Protein AF-A0A318CTR2-F1 (afdb_monomer_lite)

Sequence (281 aa):
MIIEKWPKSSEKNLSDYKDTIPHIFHHNAVIVLANGVDAKIGSLSGNYEHFHEWKRPEEDEPGVVDMETLLKGICNKSNFLDLFENFIVFDDSSGELVKIIARNHQYLGVNRAMQAVEERRHRKGKLGVFWHTQGAGKSYSMVFFSRKVHRRLGGNFTFLILTDRDDLDTQIYKTFAGCGIVDNDKDPCRAESGDDLEKLLKQRKAYIFTLIQKFNREVAPDNPYSSRDDIIVISDEAHRTQYGLLALNMWNALPNAGYIGFTGTPLFKDDEITDALPLIL

pLDDT: mean 85.56, std 14.56, range [35.44, 98.56]

Structure (mmCIF, N/CA/C/O backbone):
data_AF-A0A318CTR2-F1
#
_entry.id   AF-A0A318CTR2-F1
#
loop_
_atom_site.group_PDB
_atom_site.id
_atom_site.type_symbol
_atom_site.label_atom_id
_atom_site.label_alt_id
_atom_site.label_comp_id
_atom_site.label_asym_id
_atom_site.label_entity_id
_atom_site.label_seq_id
_atom_site.pdbx_PDB_ins_code
_atom_site.Cartn_x
_atom_site.Cartn_y
_atom_site.Cartn_z
_atom_site.occupancy
_atom_site.B_iso_or_equiv
_atom_site.auth_seq_id
_atom_site.auth_comp_id
_atom_site.auth_asym_id
_atom_site.auth_atom_id
_atom_site.pdbx_PDB_model_num
ATOM 1 N N . MET A 1 1 ? -17.175 -7.029 16.568 1.00 77.19 1 MET A N 1
ATOM 2 C CA . MET A 1 1 ? -17.019 -5.597 16.895 1.00 77.19 1 MET A CA 1
ATOM 3 C C . MET A 1 1 ? -17.561 -5.389 18.294 1.00 77.19 1 MET A C 1
ATOM 5 O O . MET A 1 1 ? -18.605 -5.959 18.589 1.00 77.19 1 MET A O 1
ATOM 9 N N . ILE A 1 2 ? -16.856 -4.637 19.136 1.00 76.19 2 ILE A N 1
ATOM 10 C CA . ILE A 1 2 ? -17.320 -4.255 20.480 1.00 76.19 2 ILE A CA 1
ATOM 11 C C . ILE A 1 2 ? -17.402 -2.728 20.507 1.00 76.19 2 ILE A C 1
ATOM 13 O O . ILE A 1 2 ? -16.458 -2.080 20.058 1.00 76.19 2 ILE A O 1
ATOM 17 N N . ILE A 1 3 ? -18.528 -2.178 20.970 1.00 74.88 3 ILE A N 1
ATOM 18 C CA . ILE A 1 3 ? -18.718 -0.736 21.171 1.00 74.88 3 ILE A CA 1
ATOM 19 C C . ILE A 1 3 ? -18.728 -0.485 22.677 1.0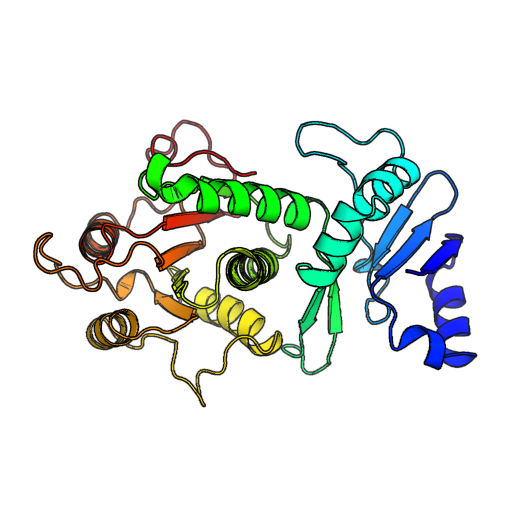0 74.88 3 ILE A C 1
ATOM 21 O O . ILE A 1 3 ? -19.635 -0.949 23.366 1.00 74.88 3 ILE A O 1
ATOM 25 N N . GLU A 1 4 ? -17.731 0.235 23.182 1.00 69.56 4 GLU A N 1
ATOM 26 C CA . GLU A 1 4 ? -17.620 0.577 24.598 1.00 69.56 4 GLU A CA 1
ATOM 27 C C . GLU A 1 4 ? -17.878 2.056 24.855 1.00 69.56 4 GLU A C 1
ATOM 29 O O . GLU A 1 4 ? -17.552 2.926 24.046 1.00 69.56 4 GLU A O 1
ATOM 34 N N . LYS A 1 5 ? -18.443 2.344 26.031 1.00 69.31 5 LYS A N 1
ATOM 35 C CA . LYS A 1 5 ? -18.677 3.714 26.473 1.00 69.31 5 LYS A CA 1
ATOM 36 C C . LYS A 1 5 ? -17.342 4.387 26.765 1.00 69.31 5 LYS A C 1
ATOM 38 O O . LYS A 1 5 ? -16.607 3.910 27.618 1.00 69.31 5 LYS A O 1
ATOM 43 N N . TRP A 1 6 ? -17.083 5.519 26.124 1.00 63.25 6 TRP A N 1
ATOM 44 C CA . TRP A 1 6 ? -15.890 6.343 26.310 1.00 63.25 6 TRP A CA 1
ATOM 45 C C . TRP A 1 6 ? -15.932 7.102 27.650 1.00 63.25 6 TRP A C 1
ATOM 47 O O . TRP A 1 6 ? -16.703 8.059 27.781 1.00 63.25 6 TRP A O 1
ATOM 57 N N . PRO A 1 7 ? -15.143 6.724 28.674 1.00 55.41 7 PRO A N 1
ATOM 58 C CA . PRO A 1 7 ? -15.034 7.470 29.920 1.00 55.41 7 PRO A CA 1
ATOM 59 C C . PRO A 1 7 ? -13.768 8.343 29.900 1.00 55.41 7 PRO A C 1
ATOM 61 O O . PRO A 1 7 ? -12.872 8.157 29.082 1.00 55.41 7 PRO A O 1
ATOM 64 N N . LYS A 1 8 ? -13.615 9.239 30.883 1.00 51.00 8 LYS A N 1
ATOM 65 C CA . LYS A 1 8 ? -12.338 9.941 31.139 1.00 51.00 8 LYS A CA 1
ATOM 66 C C . LYS A 1 8 ? -11.161 8.990 31.478 1.00 51.00 8 LYS A C 1
ATOM 68 O O . LYS A 1 8 ? -10.044 9.460 31.642 1.00 51.00 8 LYS A O 1
ATOM 73 N N . SER A 1 9 ? -11.411 7.680 31.598 1.00 51.00 9 SER A N 1
ATOM 74 C CA . SER A 1 9 ? -10.467 6.610 31.956 1.00 51.00 9 SER A CA 1
ATOM 75 C C . SER A 1 9 ? -10.646 5.351 31.083 1.00 51.00 9 SER A C 1
ATOM 77 O O . SER A 1 9 ? -10.723 4.239 31.607 1.00 51.00 9 SER A O 1
ATOM 79 N N . SER A 1 10 ? -10.786 5.516 29.763 1.00 53.09 10 SER A N 1
ATOM 80 C CA . SER A 1 10 ? -11.000 4.433 28.779 1.00 53.09 10 SER A CA 1
ATOM 81 C C . SER A 1 10 ? -9.997 3.279 28.873 1.00 53.09 10 SER A C 1
ATOM 83 O O . SER A 1 10 ? -10.375 2.135 28.640 1.00 53.09 10 SER A O 1
ATOM 85 N N . GLU A 1 11 ? -8.757 3.550 29.281 1.00 55.34 11 GLU A N 1
ATOM 86 C CA . GLU A 1 11 ? -7.726 2.521 29.461 1.00 55.34 11 GLU A CA 1
ATOM 87 C C . GLU A 1 11 ? -8.083 1.496 30.548 1.00 55.34 11 GLU A C 1
ATOM 89 O O . GLU A 1 11 ? -7.869 0.304 30.340 1.00 55.34 11 GLU A O 1
ATOM 94 N N . LYS A 1 12 ? -8.687 1.933 31.666 1.00 54.81 12 LYS A N 1
ATOM 95 C CA . LYS A 1 12 ? -9.017 1.048 32.799 1.00 54.81 12 LYS A CA 1
ATOM 96 C C . LYS A 1 12 ? -10.182 0.103 32.507 1.00 54.81 12 LYS A C 1
ATOM 98 O O . LYS A 1 12 ? -10.139 -1.062 32.868 1.00 54.81 12 LYS A O 1
ATOM 103 N N . ASN A 1 13 ? -11.219 0.580 31.820 1.00 58.94 13 ASN A N 1
ATOM 104 C CA . ASN A 1 13 ? -12.377 -0.272 31.533 1.00 58.94 13 ASN A CA 1
ATOM 105 C C . ASN A 1 13 ? -12.022 -1.381 30.536 1.00 58.94 13 ASN A C 1
ATOM 107 O O . ASN A 1 13 ? -12.448 -2.521 30.701 1.00 58.94 13 ASN A O 1
ATOM 111 N N . LEU A 1 14 ? -11.207 -1.063 29.525 1.00 63.50 14 LEU A N 1
ATOM 112 C CA . LEU A 1 14 ? -10.786 -2.055 28.544 1.00 63.50 14 LEU A CA 1
ATOM 113 C C . LEU A 1 14 ? -9.816 -3.084 29.152 1.00 63.50 14 LEU A C 1
ATOM 115 O O . LEU A 1 14 ? -9.858 -4.250 28.758 1.00 63.50 14 LEU A O 1
ATOM 119 N N . SER A 1 15 ? -8.962 -2.688 30.108 1.00 62.94 15 SER A N 1
ATOM 120 C CA . SER A 1 15 ? -8.114 -3.643 30.838 1.00 62.94 15 SER A CA 1
ATOM 121 C C . SER A 1 15 ? -8.934 -4.616 31.684 1.00 62.94 15 SER A C 1
ATOM 123 O O . SER A 1 15 ? -8.669 -5.814 31.640 1.00 62.94 15 SER A O 1
ATOM 125 N N . ASP A 1 16 ? -9.992 -4.149 32.353 1.00 65.19 16 ASP A N 1
ATOM 126 C CA . ASP A 1 16 ? -10.814 -5.005 33.220 1.00 65.19 16 ASP A CA 1
ATOM 127 C C . ASP A 1 16 ? -11.475 -6.158 32.438 1.00 65.19 16 ASP A C 1
ATOM 129 O O . ASP A 1 16 ? -11.507 -7.303 32.900 1.00 65.19 16 ASP A O 1
ATOM 133 N N . TYR A 1 17 ? -11.962 -5.896 31.218 1.00 67.19 17 TYR A N 1
ATOM 134 C CA . TYR A 1 17 ? -12.530 -6.944 30.362 1.00 67.19 17 TYR A CA 1
ATOM 135 C C . TYR A 1 17 ? -11.480 -7.911 29.811 1.00 67.19 17 TYR A C 1
ATOM 137 O O . TYR A 1 17 ? -11.769 -9.106 29.691 1.00 67.19 17 TYR A O 1
ATOM 145 N N . LYS A 1 18 ? -10.277 -7.415 29.487 1.00 68.75 18 LYS A N 1
ATOM 146 C CA . LYS A 1 18 ? -9.155 -8.262 29.049 1.00 68.75 18 LYS A CA 1
ATOM 147 C C . LYS A 1 18 ? -8.785 -9.278 30.126 1.00 68.75 18 LYS A C 1
ATOM 149 O O . LYS A 1 18 ? -8.555 -10.437 29.791 1.00 68.75 18 LYS A O 1
ATOM 154 N N . ASP A 1 19 ? -8.805 -8.862 31.388 1.00 72.19 19 ASP A N 1
ATOM 155 C CA . ASP A 1 19 ? -8.446 -9.723 32.513 1.00 72.19 19 ASP A CA 1
ATOM 156 C C . ASP A 1 19 ? -9.591 -10.668 32.907 1.00 72.19 19 ASP A C 1
ATOM 158 O O . ASP A 1 19 ? -9.364 -11.836 33.222 1.00 72.19 19 ASP A O 1
ATOM 162 N N . T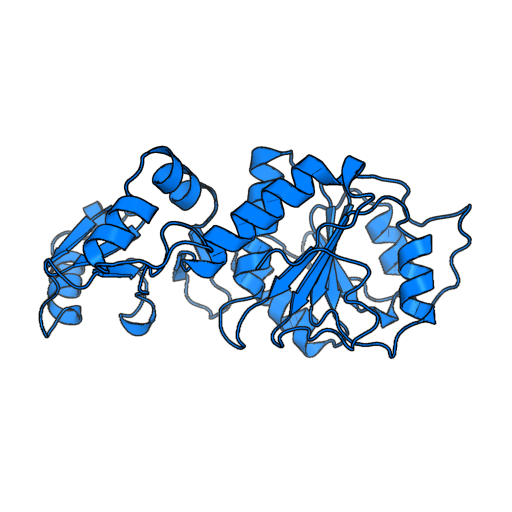HR A 1 20 ? -10.840 -10.193 32.849 1.00 77.12 20 THR A N 1
ATOM 163 C CA . THR A 1 20 ? -11.998 -10.957 33.347 1.00 77.12 20 THR A CA 1
ATOM 164 C C . THR A 1 20 ? -12.519 -11.978 32.330 1.00 77.12 20 THR A C 1
ATOM 166 O O . THR A 1 20 ? -12.917 -13.083 32.705 1.00 77.12 20 THR A O 1
ATOM 169 N N . ILE A 1 21 ? -12.561 -11.625 31.039 1.00 77.31 21 ILE A N 1
ATOM 170 C CA . ILE A 1 21 ? -13.172 -12.453 29.984 1.00 77.31 21 ILE A CA 1
ATOM 171 C C . ILE A 1 21 ? -12.318 -12.401 28.697 1.00 77.31 21 ILE A C 1
ATOM 173 O O . ILE A 1 21 ? -12.791 -11.961 27.653 1.00 77.31 21 ILE A O 1
ATOM 177 N N . PRO A 1 22 ? -11.059 -12.873 28.695 1.00 76.62 22 PRO A N 1
ATOM 178 C CA . PRO A 1 22 ? -10.161 -12.724 27.538 1.00 76.62 22 PRO A CA 1
ATOM 179 C C . PRO A 1 22 ? -10.664 -13.423 26.261 1.00 76.62 22 PRO A C 1
ATOM 181 O O . PRO A 1 22 ? -10.448 -12.954 25.142 1.00 76.62 22 PRO A O 1
ATOM 184 N N . HIS A 1 23 ? -11.392 -14.531 26.413 1.00 80.56 23 HIS A N 1
ATOM 185 C CA . HIS A 1 23 ? -11.788 -15.403 25.306 1.00 80.56 23 HIS A CA 1
ATOM 186 C C . HIS A 1 23 ? -12.753 -14.753 24.301 1.00 80.56 23 HIS A C 1
ATOM 188 O O . HIS A 1 23 ? -12.694 -15.080 23.114 1.00 80.56 23 HIS A O 1
ATOM 194 N N . ILE A 1 24 ? -13.600 -13.798 24.716 1.00 77.81 24 ILE A N 1
ATOM 195 C CA . ILE A 1 24 ? -14.506 -13.097 23.780 1.00 77.81 24 ILE A CA 1
ATOM 196 C C . ILE A 1 24 ? -13.742 -12.187 22.808 1.00 77.81 24 ILE A C 1
ATOM 198 O O . ILE A 1 24 ? -14.269 -11.806 21.760 1.00 77.81 24 ILE A O 1
ATOM 202 N N . PHE A 1 25 ? -12.488 -11.858 23.127 1.00 77.62 25 PHE A N 1
ATOM 203 C CA . PHE A 1 25 ? -11.670 -10.964 22.324 1.00 77.62 25 PHE A CA 1
ATOM 204 C C . PHE A 1 25 ? -10.766 -11.680 21.315 1.00 77.62 25 PHE A C 1
ATOM 206 O O . PHE A 1 25 ? -10.233 -11.020 20.421 1.00 77.62 25 PHE A O 1
ATOM 213 N N . HIS A 1 26 ? -10.646 -13.012 21.372 1.00 80.25 26 HIS A N 1
ATOM 214 C CA . HIS A 1 26 ? -9.814 -13.779 20.431 1.00 80.25 26 HIS A CA 1
ATOM 215 C C . HIS A 1 26 ? -10.223 -13.545 18.968 1.00 80.25 26 HIS A C 1
ATOM 217 O O . HIS A 1 26 ? -9.377 -13.363 18.095 1.00 80.25 26 HIS A O 1
ATOM 223 N N . HIS A 1 27 ? -11.531 -13.474 18.709 1.00 83.88 27 HIS A N 1
ATOM 224 C CA . HIS A 1 27 ? -12.095 -13.229 17.378 1.00 83.88 27 HIS A CA 1
ATOM 225 C C . HIS A 1 27 ? -12.525 -11.771 17.165 1.00 83.88 27 HIS A C 1
ATOM 227 O O . HIS A 1 27 ? -13.201 -11.449 16.185 1.00 83.88 27 HIS A O 1
ATOM 233 N N . ASN A 1 28 ? -12.162 -10.861 18.076 1.00 88.69 28 ASN A N 1
ATOM 234 C CA . ASN A 1 28 ? -12.508 -9.456 17.927 1.00 88.69 28 ASN A CA 1
ATOM 235 C C . ASN A 1 28 ? -11.735 -8.845 16.747 1.00 88.69 28 ASN A C 1
ATOM 237 O O . ASN A 1 28 ? -10.506 -8.796 16.746 1.00 88.69 28 ASN A O 1
ATOM 241 N N . ALA A 1 29 ? -12.468 -8.363 15.746 1.00 89.12 29 ALA A N 1
ATOM 242 C CA . ALA A 1 29 ? -11.894 -7.627 14.627 1.00 89.12 29 ALA A CA 1
ATOM 243 C C . ALA A 1 29 ? -11.440 -6.221 15.045 1.00 89.12 29 ALA A C 1
ATOM 245 O O . ALA A 1 29 ? -10.285 -5.857 14.850 1.00 89.12 29 ALA A O 1
ATOM 246 N N . VAL A 1 30 ? -12.367 -5.454 15.626 1.00 91.06 30 VAL A N 1
ATOM 247 C CA . VAL A 1 30 ? -12.204 -4.034 15.949 1.00 91.06 30 VAL A CA 1
ATOM 248 C C . VAL A 1 30 ? -12.939 -3.677 17.244 1.00 91.06 30 VAL A C 1
ATOM 250 O O . VAL A 1 30 ? -13.965 -4.293 17.591 1.00 91.06 30 VAL A O 1
ATOM 253 N N . ILE A 1 31 ? -12.438 -2.643 17.917 1.00 89.81 31 ILE A N 1
ATOM 254 C CA . ILE A 1 31 ? -13.033 -2.011 19.095 1.00 89.81 31 ILE A CA 1
ATOM 255 C C . ILE A 1 31 ? -13.392 -0.575 18.735 1.00 89.81 31 ILE A C 1
ATOM 257 O O . ILE A 1 31 ? -12.577 0.148 18.166 1.00 89.81 31 ILE A O 1
ATOM 261 N N . VAL A 1 32 ? -14.609 -0.170 19.078 1.00 89.75 32 VAL A N 1
ATOM 262 C CA . VAL A 1 32 ? -15.085 1.205 18.951 1.00 89.75 32 VAL A CA 1
ATOM 263 C C . VAL A 1 32 ? -15.305 1.750 20.353 1.00 89.75 32 VAL A C 1
ATOM 265 O O . VAL A 1 32 ? -16.033 1.157 21.141 1.00 89.75 32 VAL A O 1
ATOM 268 N N . LEU A 1 33 ? -14.691 2.881 20.667 1.00 88.06 33 LEU A N 1
ATOM 269 C CA . LEU A 1 33 ? -14.945 3.624 21.896 1.00 88.06 33 LEU A CA 1
ATOM 270 C C . LEU A 1 33 ? -15.842 4.811 21.533 1.00 88.06 33 LEU A C 1
ATOM 272 O O . LEU A 1 33 ? -15.471 5.556 20.631 1.00 88.06 33 LEU A O 1
ATOM 276 N N . ALA A 1 34 ? -16.986 5.001 22.194 1.00 86.38 34 ALA A N 1
ATOM 277 C CA . ALA A 1 34 ? -17.927 6.081 21.868 1.00 86.38 34 ALA A CA 1
ATOM 278 C C . ALA A 1 34 ? -18.716 6.612 23.085 1.00 86.38 34 ALA A C 1
ATOM 280 O O . ALA A 1 34 ? -18.988 5.862 24.021 1.00 86.38 34 ALA A O 1
ATOM 281 N N . ASN A 1 35 ? -19.116 7.892 23.097 1.00 83.94 35 ASN A N 1
ATOM 282 C CA . ASN A 1 35 ? -19.929 8.500 24.183 1.00 83.94 35 ASN A CA 1
ATOM 283 C C . ASN A 1 35 ? -21.240 9.169 23.719 1.00 83.94 35 ASN A C 1
ATOM 285 O O . ASN A 1 35 ? -21.873 9.862 24.515 1.00 83.94 35 ASN A O 1
ATOM 289 N N . GLY A 1 36 ? -21.660 8.970 22.469 1.00 80.94 36 GLY A N 1
ATOM 290 C CA . GLY A 1 36 ? -22.820 9.655 21.884 1.00 80.94 36 GLY A CA 1
ATOM 291 C C . GLY A 1 36 ? -22.454 10.869 21.027 1.00 80.94 36 GLY A C 1
ATOM 292 O O . GLY A 1 36 ? -23.272 11.287 20.214 1.00 80.94 36 GLY A O 1
ATOM 293 N N . VAL A 1 37 ? -21.238 11.402 21.173 1.00 83.00 37 VAL A N 1
ATOM 294 C CA . VAL A 1 37 ? -20.717 12.525 20.378 1.00 83.00 37 VAL A CA 1
ATOM 295 C C . VAL A 1 37 ? -19.411 12.111 19.709 1.00 83.00 37 VAL A C 1
ATOM 297 O O . VAL A 1 37 ? -19.340 12.056 18.483 1.00 83.00 37 VAL A O 1
ATOM 300 N N . ASP A 1 38 ? -18.429 11.719 20.516 1.00 85.06 38 ASP A N 1
ATOM 301 C CA . ASP A 1 38 ? -17.114 11.274 20.073 1.00 85.06 38 ASP A CA 1
ATOM 302 C C . ASP A 1 38 ? -17.128 9.772 19.792 1.00 85.06 38 ASP A C 1
ATOM 304 O O . ASP A 1 38 ? -17.779 8.999 20.512 1.00 85.06 38 ASP A O 1
ATOM 308 N N . ALA A 1 39 ? -16.354 9.343 18.793 1.00 88.75 39 ALA A N 1
ATOM 309 C CA . ALA A 1 39 ? -16.011 7.938 18.634 1.00 88.75 39 ALA A CA 1
ATOM 310 C C . ALA A 1 39 ? -14.632 7.722 18.010 1.00 88.75 39 ALA A C 1
ATOM 312 O O . ALA A 1 39 ? -14.220 8.444 17.100 1.00 88.75 39 ALA A O 1
ATOM 313 N N . LYS A 1 40 ? -13.942 6.666 18.453 1.00 90.50 40 LYS A N 1
ATOM 314 C CA . LYS A 1 40 ? -12.702 6.194 17.826 1.00 90.50 40 LYS A CA 1
ATOM 315 C C . LYS A 1 40 ? -12.703 4.691 17.635 1.00 90.50 40 LYS A C 1
ATOM 317 O O . LYS A 1 40 ? -13.272 3.956 18.440 1.00 90.50 40 LYS A O 1
ATOM 322 N N . ILE A 1 41 ? -12.014 4.245 16.594 1.00 91.44 41 ILE A N 1
ATOM 323 C CA . ILE A 1 41 ? -11.784 2.836 16.290 1.00 91.44 41 ILE A CA 1
ATOM 324 C C . ILE A 1 41 ? -10.327 2.465 16.557 1.00 91.44 41 ILE A C 1
ATOM 326 O O . ILE A 1 41 ? -9.418 3.218 16.216 1.00 91.44 41 ILE A O 1
ATOM 330 N N . GLY A 1 42 ? -10.113 1.290 17.136 1.00 91.06 42 GLY A N 1
ATOM 331 C CA . GLY A 1 42 ? -8.793 0.727 17.384 1.00 91.06 42 GLY A CA 1
ATOM 332 C C . GLY A 1 42 ? -8.845 -0.787 17.543 1.00 91.06 42 GLY A C 1
ATOM 333 O O . GLY A 1 42 ? -9.888 -1.427 17.357 1.00 91.06 42 GLY A O 1
ATOM 334 N N . SER A 1 43 ? -7.691 -1.377 17.836 1.00 89.00 43 SER A N 1
ATOM 335 C CA . SER A 1 43 ? -7.544 -2.820 18.016 1.00 89.00 43 SER A CA 1
ATOM 336 C C . SER A 1 43 ? -7.398 -3.167 19.491 1.00 89.00 43 SER A C 1
ATOM 338 O O . SER A 1 43 ? -6.990 -2.344 20.305 1.00 89.00 43 SER A O 1
ATOM 340 N N . LEU A 1 44 ? -7.696 -4.419 19.841 1.00 82.88 44 LEU A N 1
ATOM 341 C CA . LEU A 1 44 ? -7.503 -4.914 21.204 1.00 82.88 44 LEU A CA 1
ATOM 342 C C . LEU A 1 44 ? -6.051 -4.788 21.683 1.00 82.88 44 LEU A C 1
ATOM 344 O O . LEU A 1 44 ? -5.815 -4.464 22.844 1.00 82.88 44 LEU A O 1
ATOM 348 N N . SER A 1 45 ? -5.091 -5.083 20.809 1.00 78.50 45 SER A N 1
ATOM 349 C CA . SER A 1 45 ? -3.660 -5.027 21.119 1.00 78.50 45 SER A CA 1
ATOM 350 C C . SER A 1 45 ? -3.100 -3.603 21.078 1.00 78.50 45 SER A C 1
ATOM 352 O O . SER A 1 45 ? -1.952 -3.403 21.446 1.00 78.50 45 SER A O 1
ATOM 354 N N . GLY A 1 46 ? -3.867 -2.630 20.580 1.00 75.62 46 GLY A N 1
ATOM 355 C CA . GLY A 1 46 ? -3.419 -1.253 20.437 1.00 75.62 46 GLY A CA 1
ATOM 356 C C . GLY A 1 46 ? -3.537 -0.471 21.741 1.00 75.62 46 GLY A C 1
ATOM 357 O O . GLY A 1 46 ? -4.549 -0.550 22.439 1.00 75.62 46 GLY A O 1
ATOM 358 N N . ASN A 1 47 ? -2.520 0.341 22.025 1.00 79.31 47 ASN A N 1
ATOM 359 C CA . ASN A 1 47 ? -2.625 1.417 23.005 1.00 79.31 47 ASN A CA 1
ATOM 360 C C . ASN A 1 47 ? -3.656 2.456 22.548 1.00 79.31 47 ASN A C 1
ATOM 362 O O . ASN A 1 47 ? -3.966 2.574 21.359 1.00 79.31 47 ASN A O 1
ATOM 366 N N . TYR A 1 48 ? -4.162 3.247 23.490 1.00 78.00 48 TYR A N 1
ATOM 367 C CA . TYR A 1 48 ? -5.196 4.243 23.221 1.00 78.00 48 TYR A CA 1
ATOM 368 C C . TYR A 1 48 ? -4.792 5.285 22.154 1.00 78.00 48 TYR A C 1
ATOM 370 O O . TYR A 1 48 ? -5.633 5.735 21.380 1.00 78.00 48 TYR A O 1
ATOM 378 N N . GLU A 1 49 ? -3.503 5.606 22.021 1.00 81.12 49 GLU A N 1
ATOM 379 C CA . GLU A 1 49 ? -2.969 6.494 20.969 1.00 81.12 49 GLU A CA 1
ATOM 380 C C . GLU A 1 49 ? -3.180 5.960 19.537 1.00 81.12 49 GLU A C 1
ATOM 382 O O . GLU A 1 49 ? -3.155 6.717 18.563 1.00 81.12 49 GLU A O 1
ATOM 387 N N . HIS A 1 50 ? -3.424 4.656 19.400 1.00 84.69 50 HIS A N 1
ATOM 388 C CA . HIS A 1 50 ? -3.739 3.991 18.136 1.00 84.69 50 HIS A CA 1
ATOM 389 C C . HIS A 1 50 ? -5.247 3.857 17.890 1.00 84.69 50 HIS A C 1
ATOM 391 O O . HIS A 1 50 ? -5.661 3.230 16.914 1.00 84.69 50 HIS A O 1
ATOM 397 N N . PHE A 1 51 ? -6.079 4.456 18.750 1.00 87.94 51 PHE A N 1
ATOM 398 C CA . PHE A 1 51 ? -7.493 4.653 18.469 1.00 87.94 51 PHE A CA 1
ATOM 399 C C . PHE A 1 51 ? -7.676 5.945 17.677 1.00 87.94 51 PHE A C 1
ATOM 401 O O . PHE A 1 51 ? -7.303 7.037 18.115 1.00 87.94 51 PHE A O 1
ATOM 408 N N . HIS A 1 52 ? -8.276 5.824 16.499 1.00 88.94 52 HIS A N 1
ATOM 409 C CA . HIS A 1 52 ? -8.372 6.904 15.526 1.00 88.94 52 HIS A CA 1
ATOM 410 C C . HIS A 1 52 ? -9.824 7.301 15.261 1.00 88.94 52 HIS A C 1
ATOM 412 O O . HIS A 1 52 ? -10.727 6.466 15.253 1.00 88.94 52 HIS A O 1
ATOM 418 N N . GLU A 1 53 ? -10.038 8.594 15.039 1.00 87.75 53 GLU A N 1
ATOM 419 C CA . GLU A 1 53 ? -11.326 9.143 14.610 1.00 87.75 53 GLU A CA 1
ATOM 420 C C . GLU A 1 53 ? -11.621 8.743 13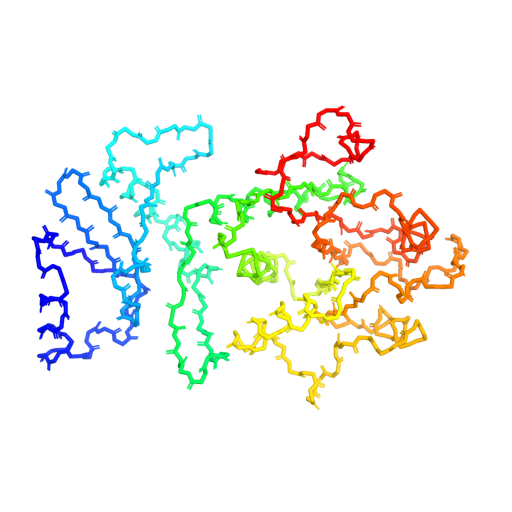.160 1.00 87.75 53 GLU A C 1
ATOM 422 O O . GLU A 1 53 ? -10.715 8.649 12.322 1.00 87.75 53 GLU A O 1
ATOM 427 N N . TRP A 1 54 ? -12.902 8.548 12.853 1.00 88.25 54 TRP A N 1
ATOM 428 C CA . TRP A 1 54 ? -13.378 8.311 11.494 1.00 88.25 54 TRP A CA 1
ATOM 429 C C . TRP A 1 54 ? -14.094 9.564 10.990 1.00 88.25 54 TRP A C 1
ATOM 431 O O . TRP A 1 54 ? -15.283 9.747 11.226 1.00 88.25 54 TRP A O 1
ATOM 441 N N . LYS A 1 55 ? -13.335 10.465 10.358 1.00 82.31 55 LYS A N 1
ATOM 442 C CA . LYS A 1 55 ? -13.763 11.855 10.110 1.00 82.31 55 LYS A CA 1
ATOM 443 C C . LYS A 1 55 ? -14.626 12.043 8.871 1.00 82.31 55 LYS A C 1
ATOM 445 O O . LYS A 1 55 ? -15.274 13.077 8.739 1.00 82.31 55 LYS A O 1
ATOM 450 N N . ARG A 1 56 ? -14.585 11.093 7.939 1.00 78.19 56 ARG A N 1
ATOM 451 C CA . ARG A 1 56 ? -15.221 11.207 6.626 1.00 78.19 56 ARG A CA 1
ATOM 452 C C . ARG A 1 56 ? -15.934 9.905 6.255 1.00 78.19 56 ARG A C 1
ATOM 454 O O . ARG A 1 56 ? -15.288 8.851 6.293 1.00 78.19 56 ARG A O 1
ATOM 461 N N . PRO A 1 57 ? -17.233 9.930 5.914 1.00 73.38 57 PRO A N 1
ATOM 462 C CA . PRO A 1 57 ? -17.897 8.779 5.312 1.00 73.38 57 PRO A CA 1
ATOM 463 C C . PRO A 1 57 ? -17.383 8.546 3.883 1.00 73.38 57 PRO A C 1
ATOM 465 O O . PRO A 1 57 ? -17.088 7.408 3.523 1.00 73.38 57 PRO A O 1
ATOM 468 N N . GLU A 1 58 ? -17.179 9.630 3.135 1.00 72.44 58 GLU A N 1
ATOM 469 C CA . GLU A 1 58 ? -16.564 9.684 1.811 1.00 72.44 58 GLU A CA 1
ATOM 470 C C . GLU A 1 58 ? -15.581 10.858 1.768 1.00 72.44 58 GLU A C 1
ATOM 472 O O . GLU A 1 58 ? -15.703 11.806 2.534 1.00 72.44 58 GLU A O 1
ATOM 477 N N . GLU A 1 59 ? -14.592 10.819 0.881 1.00 68.94 59 GLU A N 1
ATOM 478 C CA . GLU A 1 59 ? -13.533 11.842 0.840 1.00 68.94 59 GLU A CA 1
ATOM 479 C C . GLU A 1 59 ? -14.039 13.275 0.638 1.00 68.94 59 GLU A C 1
ATOM 481 O O . GLU A 1 59 ? -13.480 14.205 1.221 1.00 68.94 59 GLU A O 1
ATOM 486 N N . ASP A 1 60 ? -15.113 13.442 -0.135 1.00 71.25 60 ASP A N 1
ATOM 487 C CA . ASP A 1 60 ? -15.679 14.752 -0.469 1.00 71.25 60 ASP A CA 1
ATOM 488 C C . ASP A 1 60 ? -16.814 15.165 0.493 1.00 71.25 60 ASP A C 1
ATOM 490 O O . ASP A 1 60 ? -17.423 16.223 0.329 1.00 71.25 60 ASP A O 1
ATOM 494 N N . GLU A 1 61 ? -17.086 14.356 1.525 1.00 73.19 61 GLU A N 1
ATOM 495 C CA . GLU A 1 61 ? -18.133 14.597 2.517 1.00 73.19 61 GLU A CA 1
ATOM 496 C C . GLU A 1 61 ? -17.507 14.739 3.919 1.00 73.19 61 GLU A C 1
ATOM 498 O O . GLU A 1 61 ? -16.961 13.780 4.467 1.00 73.19 61 GLU A O 1
ATOM 503 N N . PRO A 1 62 ? -17.538 15.927 4.548 1.00 70.50 62 PRO A N 1
ATOM 504 C CA . PRO A 1 62 ? -17.102 16.052 5.932 1.00 70.50 62 PRO A CA 1
ATOM 505 C C . PRO A 1 62 ? -18.117 15.388 6.871 1.00 70.50 62 PRO A C 1
ATOM 507 O O . PRO A 1 62 ? -19.324 15.604 6.756 1.00 70.50 62 PRO A O 1
ATOM 510 N N . GLY A 1 63 ? -17.628 14.610 7.839 1.00 66.88 63 GLY A N 1
ATOM 511 C CA . GLY A 1 63 ? -18.453 14.123 8.939 1.00 66.88 63 GLY A CA 1
ATOM 512 C C . GLY A 1 63 ? -19.022 15.274 9.769 1.00 66.88 63 GLY A C 1
ATOM 513 O O . GLY A 1 63 ? -18.364 16.296 9.965 1.00 66.88 63 GLY A O 1
ATOM 514 N N . VAL A 1 64 ? -20.252 15.106 10.256 1.00 71.31 64 VAL A N 1
ATOM 515 C CA . VAL A 1 64 ? -20.936 16.121 11.078 1.00 71.31 64 VAL A CA 1
ATOM 516 C C . VAL A 1 64 ? -20.791 15.806 12.567 1.00 71.31 64 VAL A C 1
ATOM 518 O O . VAL A 1 64 ? -20.446 16.677 13.357 1.00 71.31 64 VAL A O 1
ATOM 521 N N . VAL A 1 65 ? -21.038 14.550 12.945 1.00 76.88 65 VAL A N 1
ATOM 522 C CA . VAL A 1 65 ? -20.890 14.035 14.314 1.00 76.88 65 VAL A CA 1
ATOM 523 C C . VAL A 1 65 ? -19.969 12.823 14.268 1.00 76.88 65 VAL A C 1
ATOM 525 O O . VAL A 1 65 ? -20.229 11.904 13.490 1.00 76.88 65 VAL A O 1
ATOM 528 N N . ASP A 1 66 ? -18.918 12.791 15.087 1.00 80.38 66 ASP A N 1
ATOM 529 C CA . ASP A 1 66 ? -17.865 11.767 15.005 1.00 80.38 66 ASP A CA 1
ATOM 530 C C . ASP A 1 66 ? -18.409 10.349 15.201 1.00 80.38 66 ASP A C 1
ATOM 532 O O . ASP A 1 66 ? -18.102 9.450 14.415 1.00 80.38 66 ASP A O 1
ATOM 536 N N . MET A 1 67 ? -19.278 10.139 16.197 1.00 84.69 67 MET A N 1
ATOM 537 C CA . MET A 1 67 ? -19.902 8.831 16.417 1.00 84.69 67 MET A CA 1
ATOM 538 C C . MET A 1 67 ? -20.796 8.402 15.256 1.00 84.69 67 MET A C 1
ATOM 540 O O . MET A 1 67 ? -20.694 7.267 14.795 1.00 84.69 67 MET A O 1
ATOM 544 N N . GLU A 1 68 ? -21.665 9.286 14.770 1.00 84.94 68 GLU A N 1
ATOM 545 C CA . GLU A 1 68 ? -22.543 8.968 13.643 1.00 84.94 68 GLU A CA 1
ATOM 546 C C . GLU A 1 68 ? -21.729 8.677 12.377 1.00 84.94 68 GLU A C 1
ATOM 548 O O . GLU A 1 68 ? -22.000 7.699 11.679 1.00 84.94 68 GLU A O 1
ATOM 553 N N . THR A 1 69 ? -20.699 9.483 12.119 1.00 85.81 69 THR A N 1
ATOM 554 C CA . THR A 1 69 ? -19.806 9.344 10.965 1.00 85.81 69 THR A CA 1
ATOM 555 C C . THR A 1 69 ? -19.049 8.022 11.016 1.00 85.81 69 THR A C 1
ATOM 557 O O . THR A 1 69 ? -19.023 7.291 10.025 1.00 85.81 69 THR A O 1
ATOM 560 N N . LEU A 1 70 ? -18.504 7.660 12.181 1.00 88.62 70 LEU A N 1
ATOM 561 C CA . LEU A 1 70 ? -17.833 6.380 12.384 1.00 88.62 70 LEU A CA 1
ATOM 562 C C . LEU A 1 70 ? -18.797 5.210 12.205 1.00 88.62 70 LEU A C 1
ATOM 564 O O . LEU A 1 70 ? -18.492 4.262 11.479 1.00 88.62 70 LEU A O 1
ATOM 568 N N . LEU A 1 71 ? -19.974 5.263 12.831 1.00 87.06 71 LEU A N 1
ATOM 569 C CA . LEU A 1 71 ? -20.952 4.184 12.729 1.00 87.06 71 LEU A CA 1
ATOM 570 C C . LEU A 1 71 ? -21.444 4.004 11.291 1.00 87.06 71 LEU A C 1
ATOM 572 O O . LEU A 1 71 ? -21.496 2.872 10.819 1.00 87.06 71 LEU A O 1
ATOM 576 N N . LYS A 1 72 ? -21.745 5.082 10.562 1.00 85.38 72 LYS A N 1
ATOM 577 C CA . LYS A 1 72 ? -22.130 4.997 9.143 1.00 85.38 72 LYS A CA 1
ATOM 578 C C . LYS A 1 72 ? -20.984 4.491 8.270 1.00 85.38 72 LYS A C 1
ATOM 580 O O . LYS A 1 72 ? -21.202 3.619 7.430 1.00 85.38 72 LYS A O 1
ATOM 585 N N . GLY A 1 73 ? -19.772 4.993 8.502 1.00 84.94 73 GLY A N 1
ATOM 586 C CA . GLY A 1 73 ? -18.579 4.612 7.752 1.00 84.94 73 GLY A CA 1
ATOM 587 C C . GLY A 1 73 ? -18.214 3.139 7.922 1.00 84.94 73 GLY A C 1
ATOM 588 O O . GLY A 1 73 ? -17.822 2.500 6.951 1.00 84.94 73 GLY A O 1
ATOM 589 N N . ILE A 1 74 ? -18.396 2.585 9.124 1.00 89.12 74 ILE A N 1
ATOM 590 C CA . ILE A 1 74 ? -17.877 1.259 9.487 1.00 89.12 74 ILE A CA 1
ATOM 591 C C . ILE A 1 74 ? -18.972 0.200 9.608 1.00 89.12 74 ILE A C 1
ATOM 593 O O . ILE A 1 74 ? -18.743 -0.937 9.219 1.00 89.12 74 ILE A O 1
ATOM 597 N N . CYS A 1 75 ? -20.150 0.528 10.146 1.00 88.06 75 CYS A N 1
ATOM 598 C CA . CYS A 1 75 ? -21.185 -0.464 10.473 1.00 88.06 75 CYS A CA 1
ATOM 599 C C . CYS A 1 75 ? -22.126 -0.783 9.307 1.00 88.06 75 CYS A C 1
ATOM 601 O O . CYS A 1 75 ? -22.940 -1.702 9.420 1.00 88.06 75 CYS A O 1
ATOM 603 N N . ASN A 1 76 ? -22.026 -0.071 8.179 1.00 90.38 76 ASN A N 1
ATOM 604 C CA . ASN A 1 76 ? -22.641 -0.551 6.948 1.00 90.38 76 ASN A CA 1
ATOM 605 C C . ASN A 1 76 ? -22.053 -1.933 6.614 1.00 90.38 76 ASN A C 1
ATOM 607 O O . ASN A 1 76 ? -20.836 -2.101 6.606 1.00 90.38 76 ASN A O 1
ATOM 611 N N . LYS A 1 77 ? -22.905 -2.927 6.334 1.00 92.62 77 LYS A N 1
ATOM 612 C CA . LYS A 1 77 ? -22.482 -4.316 6.105 1.00 92.62 77 LYS A CA 1
ATOM 613 C C . LYS A 1 77 ? -21.375 -4.436 5.051 1.00 92.62 77 LYS A C 1
ATOM 615 O O . LYS A 1 77 ? -20.450 -5.214 5.266 1.00 92.62 77 LYS A O 1
ATOM 620 N N . SER A 1 78 ? -21.453 -3.701 3.938 1.00 93.06 78 SER A N 1
ATOM 621 C CA . SER A 1 78 ? -20.414 -3.756 2.899 1.00 93.06 78 SER A CA 1
ATOM 622 C C . SER A 1 78 ? -19.092 -3.187 3.400 1.00 93.06 78 SER A C 1
ATOM 624 O O . SER A 1 78 ? -18.054 -3.814 3.213 1.00 93.06 78 SER A O 1
ATOM 626 N N . ASN A 1 79 ? -19.140 -2.047 4.088 1.00 92.62 79 ASN A N 1
ATOM 627 C CA . ASN A 1 79 ? -17.947 -1.369 4.585 1.00 92.62 79 ASN A CA 1
ATOM 628 C C . ASN A 1 79 ? -17.286 -2.166 5.709 1.00 92.62 79 ASN A C 1
ATOM 630 O O . ASN A 1 79 ? -16.068 -2.303 5.732 1.00 92.62 79 ASN A O 1
ATOM 634 N N . PHE A 1 80 ? -18.083 -2.747 6.609 1.00 93.75 80 PHE A N 1
ATOM 635 C CA . PHE A 1 80 ? -17.573 -3.594 7.679 1.00 93.75 80 PHE A CA 1
ATOM 636 C C . PHE A 1 80 ? -16.850 -4.820 7.126 1.00 93.75 80 PHE A C 1
ATOM 638 O O . PHE A 1 80 ? -15.763 -5.153 7.593 1.00 93.75 80 PHE A O 1
ATOM 645 N N . LEU A 1 81 ? -17.451 -5.495 6.139 1.00 95.50 81 LEU A N 1
ATOM 646 C CA . LEU A 1 81 ? -16.838 -6.663 5.511 1.00 95.50 81 LEU A CA 1
ATOM 647 C C . LEU A 1 81 ? -15.567 -6.277 4.760 1.00 95.50 81 LEU A C 1
ATOM 649 O O . LEU A 1 81 ? -14.560 -6.958 4.912 1.00 95.50 81 LEU A O 1
ATOM 653 N N . ASP A 1 82 ? -15.576 -5.159 4.034 1.00 96.25 82 ASP A N 1
ATOM 654 C CA . ASP A 1 82 ? -14.379 -4.662 3.362 1.00 96.25 82 ASP A CA 1
ATOM 655 C C . ASP A 1 82 ? -13.254 -4.340 4.359 1.00 96.25 82 ASP A C 1
ATOM 657 O O . ASP A 1 82 ? -12.123 -4.800 4.185 1.00 96.25 82 ASP A O 1
ATOM 661 N N . LEU A 1 83 ? -13.574 -3.626 5.446 1.00 94.94 83 LEU A N 1
ATOM 662 C CA . LEU A 1 83 ? -12.646 -3.322 6.535 1.00 94.94 83 LEU A CA 1
ATOM 663 C C . LEU A 1 83 ? -12.066 -4.606 7.146 1.00 94.94 83 LEU A C 1
ATOM 665 O O . LEU A 1 83 ? -10.850 -4.751 7.264 1.00 94.94 83 LEU A O 1
ATOM 669 N N . PHE A 1 84 ? -12.935 -5.549 7.508 1.00 94.50 84 PHE A N 1
ATOM 670 C CA . PHE A 1 84 ? -12.553 -6.817 8.125 1.00 94.50 84 PHE A CA 1
ATOM 671 C C . PHE A 1 84 ? -11.643 -7.650 7.221 1.00 94.50 84 PHE A C 1
ATOM 673 O O . PHE A 1 84 ? -10.656 -8.226 7.678 1.00 94.50 84 PHE A O 1
ATOM 680 N N . GLU A 1 85 ? -11.974 -7.716 5.936 1.00 95.00 85 GLU A N 1
ATOM 681 C CA . GLU A 1 85 ? -11.269 -8.546 4.976 1.00 95.00 85 GLU A CA 1
ATOM 682 C C . GLU A 1 85 ? -9.912 -7.957 4.581 1.00 95.00 85 GLU A C 1
ATOM 684 O O . GLU A 1 85 ? -8.926 -8.697 4.494 1.00 95.00 85 GLU A O 1
ATOM 689 N N . ASN A 1 86 ? -9.850 -6.644 4.349 1.00 96.81 86 ASN A N 1
ATOM 690 C CA . ASN A 1 86 ? -8.745 -6.028 3.612 1.00 96.81 86 ASN A CA 1
ATOM 691 C C . ASN A 1 86 ? -7.906 -5.038 4.428 1.00 96.81 86 ASN A C 1
ATOM 693 O O . ASN A 1 86 ? -6.794 -4.716 4.014 1.00 96.81 86 ASN A O 1
ATOM 697 N N . PHE A 1 87 ? -8.397 -4.578 5.579 1.00 96.94 87 PHE A N 1
ATOM 698 C CA . PHE A 1 87 ? -7.821 -3.445 6.315 1.00 96.94 87 PHE A CA 1
ATOM 699 C C . PHE A 1 87 ? -7.407 -3.778 7.749 1.00 96.94 87 PHE A C 1
ATOM 701 O O . PHE A 1 87 ? -7.224 -2.888 8.582 1.00 96.94 87 PHE A O 1
ATOM 708 N N . ILE A 1 88 ? -7.234 -5.072 8.023 1.00 95.50 88 ILE A N 1
ATOM 709 C CA . ILE A 1 88 ? -6.655 -5.589 9.259 1.00 95.50 88 ILE A CA 1
ATOM 710 C C . ILE A 1 88 ? -5.416 -6.415 8.900 1.00 95.50 88 ILE A C 1
ATOM 712 O O . ILE A 1 88 ? -5.475 -7.352 8.090 1.00 95.50 88 ILE A O 1
ATOM 716 N N . VAL A 1 89 ? -4.283 -6.059 9.499 1.00 95.38 89 VAL A N 1
ATOM 717 C CA . VAL A 1 89 ? -3.018 -6.805 9.418 1.00 95.38 89 VAL A CA 1
ATOM 718 C C . VAL A 1 89 ? -2.487 -7.052 10.823 1.00 95.38 89 VAL A C 1
ATOM 720 O O . VAL A 1 89 ? -2.838 -6.340 11.764 1.00 95.38 89 VAL A O 1
ATOM 723 N N . PHE A 1 90 ? -1.660 -8.078 10.961 1.00 94.56 90 PHE A N 1
ATOM 724 C CA . PHE A 1 90 ? -0.881 -8.318 12.166 1.00 94.56 90 PHE A CA 1
ATOM 725 C C . PHE A 1 90 ? 0.573 -8.075 11.811 1.00 94.56 90 PHE A C 1
ATOM 727 O O . PHE A 1 90 ? 1.009 -8.608 10.801 1.00 94.56 90 PHE A O 1
ATOM 734 N N . ASP A 1 91 ? 1.264 -7.258 12.591 1.00 94.75 91 ASP A N 1
ATOM 735 C CA . ASP A 1 91 ? 2.647 -6.865 12.356 1.00 94.75 91 ASP A CA 1
ATOM 736 C C . ASP A 1 91 ? 3.496 -7.293 13.552 1.00 94.75 91 ASP A C 1
ATOM 738 O O . ASP A 1 91 ? 3.136 -6.978 14.684 1.00 94.75 91 ASP A O 1
ATOM 742 N N . ASP A 1 92 ? 4.582 -8.023 13.315 1.00 94.31 92 ASP A N 1
ATOM 743 C CA . ASP A 1 92 ? 5.557 -8.416 14.338 1.00 94.31 92 ASP A CA 1
ATOM 744 C C . ASP A 1 92 ? 6.945 -7.775 14.147 1.00 94.31 92 ASP A C 1
ATOM 746 O O . ASP A 1 92 ? 7.899 -8.128 14.843 1.00 94.31 92 ASP A O 1
ATOM 750 N N . SER A 1 93 ? 7.071 -6.783 13.258 1.00 89.06 93 SER A N 1
ATOM 751 C CA . SER A 1 93 ? 8.350 -6.128 12.935 1.00 89.06 93 SER A CA 1
ATOM 752 C C . SER A 1 93 ? 9.011 -5.410 14.118 1.00 89.06 93 SER A C 1
ATOM 754 O O . SER A 1 93 ? 10.221 -5.167 14.092 1.00 89.06 93 SER A O 1
ATOM 756 N N . SER A 1 94 ? 8.247 -5.084 15.165 1.00 85.31 94 SER A N 1
ATOM 757 C CA . SER A 1 94 ? 8.741 -4.526 16.431 1.00 85.31 94 SER A CA 1
ATOM 758 C C . SER A 1 94 ? 9.201 -5.587 17.443 1.00 85.31 94 SER A C 1
ATOM 760 O O . SER A 1 94 ? 9.703 -5.222 18.505 1.00 85.31 94 SER A O 1
ATOM 762 N N . GLY A 1 95 ? 9.041 -6.880 17.139 1.00 86.12 95 GLY A N 1
ATOM 763 C CA . GLY A 1 95 ? 9.284 -8.002 18.054 1.00 86.12 95 GLY A CA 1
ATOM 764 C C . GLY A 1 95 ? 8.054 -8.444 18.855 1.00 86.12 95 GLY A C 1
ATOM 765 O O . GLY A 1 95 ? 8.103 -9.480 19.517 1.00 86.12 95 GLY A O 1
ATOM 766 N N . GLU A 1 96 ? 6.944 -7.709 18.770 1.00 87.94 96 GLU A N 1
ATOM 767 C CA . GLU A 1 96 ? 5.660 -8.070 19.373 1.00 87.94 96 GLU A CA 1
ATOM 768 C C . GLU A 1 96 ? 4.563 -8.066 18.310 1.00 87.94 96 GLU A C 1
ATOM 770 O O . GLU A 1 96 ? 4.465 -7.134 17.516 1.00 87.94 96 GLU A O 1
ATOM 775 N N . LEU A 1 97 ? 3.707 -9.091 18.318 1.00 89.62 97 LEU A N 1
ATOM 776 C CA . LEU A 1 97 ? 2.606 -9.194 17.366 1.00 89.62 97 LEU A CA 1
ATOM 777 C C . LEU A 1 97 ? 1.503 -8.183 17.706 1.00 89.62 97 LEU A C 1
ATOM 779 O O . LEU A 1 97 ? 0.730 -8.378 18.651 1.00 89.62 97 LEU A O 1
ATOM 783 N N . VAL A 1 98 ? 1.372 -7.140 16.892 1.00 90.94 98 VAL A N 1
ATOM 784 C CA . VAL A 1 98 ? 0.344 -6.106 17.038 1.00 90.94 98 VAL A CA 1
ATOM 785 C C . VAL A 1 98 ? -0.678 -6.169 15.907 1.00 90.94 98 VAL A C 1
ATOM 787 O O . VAL A 1 98 ? -0.348 -6.290 14.732 1.00 90.94 98 VAL A O 1
ATOM 790 N N . LYS A 1 99 ? -1.965 -6.064 16.247 1.00 92.69 99 LYS A N 1
ATOM 791 C CA . LYS A 1 99 ? -3.051 -5.919 15.269 1.00 92.69 99 LYS A CA 1
ATOM 792 C C . LYS A 1 99 ? -3.182 -4.456 14.856 1.00 92.69 99 LYS A C 1
ATOM 794 O O . LYS A 1 99 ? -3.533 -3.611 15.683 1.00 92.69 99 LYS A O 1
ATOM 799 N N . ILE A 1 100 ? -2.985 -4.181 13.574 1.00 93.56 100 ILE A N 1
ATOM 800 C CA . ILE A 1 100 ? -3.143 -2.862 12.961 1.00 93.56 100 ILE A CA 1
ATOM 801 C C . ILE A 1 100 ? -4.468 -2.818 12.200 1.00 93.56 100 ILE A C 1
ATOM 803 O O . ILE A 1 100 ? -4.794 -3.732 11.439 1.00 93.56 100 ILE A O 1
ATOM 807 N N . ILE A 1 101 ? -5.227 -1.742 12.403 1.00 94.50 101 ILE A N 1
ATOM 808 C CA . ILE A 1 101 ? -6.472 -1.448 11.683 1.00 94.50 101 ILE A CA 1
ATOM 809 C C . ILE A 1 101 ? -6.261 -0.162 10.893 1.00 94.50 101 ILE A C 1
ATOM 811 O O . ILE A 1 101 ? -5.684 0.797 11.411 1.00 94.50 101 ILE A O 1
ATOM 815 N N . ALA A 1 102 ? -6.728 -0.140 9.647 1.00 94.75 102 ALA A N 1
ATOM 816 C CA . ALA A 1 102 ? -6.603 1.039 8.808 1.00 94.75 102 ALA A CA 1
ATOM 817 C C . ALA A 1 102 ? -7.333 2.259 9.386 1.00 94.75 102 ALA A C 1
ATOM 819 O O . ALA A 1 102 ? -8.446 2.175 9.910 1.00 94.75 102 ALA A O 1
ATOM 820 N N . ARG A 1 103 ? -6.711 3.423 9.215 1.00 93.19 103 ARG A N 1
ATOM 821 C CA . ARG A 1 103 ? -7.307 4.736 9.469 1.00 93.19 103 ARG A CA 1
ATOM 822 C C . ARG A 1 103 ? -8.266 5.112 8.342 1.00 93.19 103 ARG A C 1
ATOM 824 O O . ARG A 1 103 ? -8.140 4.627 7.220 1.00 93.19 103 ARG A O 1
ATOM 831 N N . ASN A 1 104 ? -9.165 6.054 8.620 1.00 91.81 104 ASN A N 1
ATOM 832 C CA . ASN A 1 104 ? -10.183 6.520 7.676 1.00 91.81 104 ASN A CA 1
ATOM 833 C C . ASN A 1 104 ? -9.617 6.901 6.290 1.00 91.81 104 ASN A C 1
ATOM 835 O O . ASN A 1 104 ? -10.059 6.348 5.290 1.00 91.81 104 ASN A O 1
ATOM 839 N N . HIS A 1 105 ? -8.571 7.731 6.228 1.00 89.88 105 HIS A N 1
ATOM 840 C CA . HIS A 1 105 ? -7.922 8.119 4.963 1.00 89.88 105 HIS A CA 1
ATOM 841 C C . HIS A 1 105 ? -7.243 6.942 4.227 1.00 89.88 105 HIS A C 1
ATOM 843 O O . HIS A 1 105 ? -7.225 6.895 3.000 1.00 89.88 105 HIS A O 1
ATOM 849 N N . GLN A 1 106 ? -6.709 5.952 4.956 1.00 94.50 106 GLN A N 1
ATOM 850 C CA . GLN A 1 106 ? -6.129 4.752 4.342 1.00 94.50 106 GLN A CA 1
ATOM 851 C C . GLN A 1 106 ? -7.229 3.889 3.713 1.00 94.50 106 GLN A C 1
ATOM 853 O O . GLN A 1 106 ? -7.073 3.423 2.588 1.00 94.50 106 GLN A O 1
ATOM 858 N N . TYR A 1 107 ? -8.352 3.709 4.417 1.00 95.00 107 TYR A N 1
ATOM 859 C CA . TYR A 1 107 ? -9.510 2.971 3.911 1.00 95.00 107 TYR A CA 1
ATOM 860 C C . TYR A 1 107 ? -10.073 3.601 2.636 1.00 95.00 107 TYR A C 1
ATOM 862 O O . TYR A 1 107 ? -10.273 2.909 1.633 1.00 95.00 107 TYR A O 1
ATOM 870 N N . LEU A 1 108 ? -10.295 4.915 2.662 1.00 92.62 108 LEU A N 1
ATOM 871 C CA . LEU A 1 108 ? -10.848 5.649 1.530 1.00 92.62 108 LEU A CA 1
ATOM 872 C C . LEU A 1 108 ? -9.893 5.641 0.326 1.00 92.62 108 LEU A C 1
ATOM 874 O O . LEU A 1 108 ? -10.315 5.324 -0.788 1.00 92.62 108 LEU A O 1
ATOM 878 N N . GLY A 1 109 ? -8.595 5.871 0.534 1.00 92.69 109 GLY A N 1
ATOM 879 C CA . GLY A 1 109 ? -7.647 5.928 -0.583 1.00 92.69 109 GLY A CA 1
ATOM 880 C C . GLY A 1 109 ? -7.270 4.615 -1.189 1.00 92.69 109 GLY A C 1
ATOM 881 O O . GLY A 1 109 ? -7.135 4.531 -2.405 1.00 92.69 109 GLY A O 1
ATOM 882 N N . VAL A 1 110 ? -7.196 3.559 -0.391 1.00 96.31 110 VAL A N 1
ATOM 883 C CA . VAL A 1 110 ? -7.041 2.223 -0.958 1.00 96.31 110 VAL A CA 1
ATOM 884 C C . VAL A 1 110 ? -8.274 1.863 -1.789 1.00 96.31 110 VAL A C 1
ATOM 886 O O . VAL A 1 110 ? -8.127 1.280 -2.859 1.00 96.31 110 VAL A O 1
ATOM 889 N N . ASN A 1 111 ? -9.481 2.241 -1.355 1.00 95.69 111 ASN A N 1
ATOM 890 C CA . ASN A 1 111 ? -10.699 2.029 -2.137 1.00 95.69 111 ASN A CA 1
ATOM 891 C C . ASN A 1 111 ? -10.706 2.808 -3.464 1.00 95.69 111 ASN A C 1
ATOM 893 O O . ASN A 1 111 ? -11.028 2.231 -4.502 1.00 95.69 111 ASN A O 1
ATOM 897 N N . ARG A 1 112 ? -10.279 4.075 -3.472 1.00 94.00 112 ARG A N 1
ATOM 898 C CA . ARG A 1 112 ? -10.123 4.847 -4.718 1.00 94.00 112 ARG A CA 1
ATOM 899 C C . ARG A 1 112 ? -9.002 4.294 -5.613 1.00 94.00 112 ARG A C 1
ATOM 901 O O . ARG A 1 112 ? -9.179 4.180 -6.824 1.00 94.00 112 ARG A O 1
ATOM 908 N N . ALA A 1 113 ? -7.878 3.870 -5.035 1.00 95.31 113 ALA A N 1
ATOM 909 C CA . ALA A 1 113 ? -6.793 3.225 -5.775 1.00 95.31 113 ALA A CA 1
ATOM 910 C C . ALA A 1 113 ? -7.249 1.905 -6.420 1.00 95.31 113 ALA A C 1
ATOM 912 O O . ALA A 1 113 ? -6.880 1.615 -7.556 1.00 95.31 113 ALA A O 1
ATOM 913 N N . MET A 1 114 ? -8.095 1.127 -5.735 1.00 96.50 114 MET A N 1
ATOM 914 C CA . MET A 1 114 ? -8.705 -0.084 -6.295 1.00 96.50 114 MET A CA 1
ATOM 915 C C . MET A 1 114 ? -9.533 0.214 -7.549 1.00 96.50 114 MET A C 1
ATOM 917 O O . MET A 1 114 ? -9.356 -0.470 -8.555 1.00 96.50 114 MET A O 1
ATOM 921 N N . GLN A 1 115 ? -10.364 1.262 -7.529 1.00 95.00 115 GLN A N 1
ATOM 922 C CA . GLN A 1 115 ? -11.128 1.690 -8.711 1.00 95.00 115 GLN A CA 1
ATOM 923 C C . GLN A 1 115 ? -10.194 2.040 -9.880 1.00 95.00 115 GLN A C 1
ATOM 925 O O . GLN A 1 115 ? -10.411 1.610 -11.013 1.00 95.00 115 GLN A O 1
ATOM 930 N N . ALA A 1 116 ? -9.089 2.742 -9.607 1.00 95.00 116 ALA A N 1
ATOM 931 C CA . ALA A 1 116 ? -8.100 3.057 -10.634 1.00 95.00 116 ALA A CA 1
ATOM 932 C C . ALA A 1 116 ? -7.438 1.802 -11.240 1.00 95.00 116 ALA A C 1
ATOM 934 O O . ALA A 1 116 ? -7.187 1.766 -12.447 1.00 95.00 116 ALA A O 1
ATOM 935 N N . VAL A 1 117 ? -7.178 0.761 -10.437 1.00 95.94 117 VAL A N 1
ATOM 936 C CA . VAL A 1 117 ? -6.622 -0.523 -10.915 1.00 95.94 117 VAL A CA 1
ATOM 937 C C . VAL A 1 117 ? -7.623 -1.296 -11.776 1.00 95.94 117 VAL A C 1
ATOM 939 O O . VAL A 1 117 ? -7.237 -1.897 -12.789 1.00 95.94 117 VAL A O 1
ATOM 942 N N . GLU A 1 118 ? -8.903 -1.282 -11.408 1.00 94.94 118 GLU A N 1
ATOM 943 C CA . GLU A 1 118 ? -9.980 -1.884 -12.205 1.00 94.94 118 GLU A CA 1
ATOM 944 C C . GLU A 1 118 ? -10.091 -1.209 -13.583 1.00 94.94 118 GLU A C 1
ATOM 946 O O . GLU A 1 118 ? -10.249 -1.879 -14.606 1.00 94.94 118 GLU A O 1
ATOM 951 N N . GLU A 1 119 ? -9.865 0.104 -13.639 1.00 93.75 119 GLU A N 1
ATOM 952 C CA . GLU A 1 119 ? -9.887 0.909 -14.865 1.00 93.75 119 GLU A CA 1
ATOM 953 C C . GLU A 1 119 ? -8.530 1.021 -15.583 1.00 93.75 119 GLU A C 1
ATOM 955 O O . GLU A 1 119 ? -8.423 1.730 -16.590 1.00 93.75 119 GLU A O 1
ATOM 960 N N . ARG A 1 120 ? -7.480 0.326 -15.121 1.00 92.81 120 ARG A N 1
ATOM 961 C CA . ARG A 1 120 ? -6.083 0.554 -15.557 1.00 92.81 120 ARG A CA 1
ATOM 962 C C . ARG A 1 120 ? -5.865 0.540 -17.072 1.00 92.81 120 ARG A C 1
ATOM 964 O O . ARG A 1 120 ? -5.037 1.294 -17.577 1.00 92.81 120 ARG A O 1
ATOM 971 N N . ARG A 1 121 ? -6.624 -0.285 -17.805 1.00 90.56 121 ARG A N 1
ATOM 972 C CA . ARG A 1 121 ? -6.561 -0.373 -19.275 1.00 90.56 121 ARG A CA 1
ATOM 973 C C . ARG A 1 121 ? -7.056 0.911 -19.942 1.00 90.56 121 ARG A C 1
ATOM 975 O O . ARG A 1 121 ? -6.402 1.416 -20.847 1.00 90.56 121 ARG A O 1
ATOM 982 N N . HIS A 1 122 ? -8.157 1.478 -19.452 1.00 91.69 122 HIS A N 1
ATOM 983 C CA . HIS A 1 122 ? -8.678 2.767 -19.917 1.00 91.69 122 HIS A CA 1
ATOM 984 C C . HIS A 1 122 ? -7.755 3.921 -19.512 1.00 91.69 122 HIS A C 1
ATOM 986 O O . HIS A 1 122 ? -7.554 4.859 -20.280 1.00 91.69 122 HIS A O 1
ATOM 992 N N . ARG A 1 123 ? -7.131 3.810 -18.334 1.00 88.88 123 ARG A N 1
ATOM 993 C CA . ARG A 1 123 ? -6.174 4.792 -17.808 1.00 88.88 123 ARG A CA 1
ATOM 994 C C . ARG A 1 123 ? -4.771 4.684 -18.414 1.00 88.88 123 ARG A C 1
ATOM 996 O O . ARG A 1 123 ? -3.908 5.477 -18.056 1.00 88.88 123 ARG A O 1
ATOM 1003 N N . LYS A 1 124 ? -4.509 3.728 -19.317 1.00 89.31 124 LYS A N 1
ATOM 1004 C CA . LYS A 1 124 ? -3.170 3.472 -19.888 1.00 89.31 124 LYS A CA 1
ATOM 1005 C C . LYS A 1 124 ? -2.088 3.340 -18.801 1.00 89.31 124 LYS A C 1
ATOM 1007 O O . LYS A 1 124 ? -1.041 3.972 -18.882 1.00 89.31 124 LYS A O 1
ATOM 1012 N N . GLY A 1 125 ? -2.396 2.602 -17.733 1.00 86.62 125 GLY A N 1
ATOM 1013 C CA . GLY A 1 125 ? -1.485 2.387 -16.604 1.00 86.62 125 GLY A CA 1
ATOM 1014 C C . GLY A 1 125 ? -1.379 3.556 -15.615 1.00 86.62 125 GLY A C 1
ATOM 1015 O O . GLY A 1 125 ? -0.753 3.410 -14.573 1.00 86.62 125 GLY A O 1
ATOM 1016 N N . LYS A 1 126 ? -2.021 4.701 -15.861 1.00 90.06 126 LYS A N 1
ATOM 1017 C CA . LYS A 1 126 ? -1.968 5.877 -14.980 1.00 90.06 126 LYS A CA 1
ATOM 1018 C C . LYS A 1 126 ? -2.940 5.740 -13.805 1.00 90.06 126 LYS A C 1
ATOM 1020 O O . LYS A 1 126 ? -4.084 6.188 -13.890 1.00 90.06 126 LYS A O 1
ATOM 1025 N N . LEU A 1 127 ? -2.516 5.088 -12.722 1.00 91.69 127 LEU A N 1
ATOM 1026 C CA . LEU A 1 127 ? -3.407 4.804 -11.591 1.00 91.69 127 LEU A CA 1
ATOM 1027 C C . LEU A 1 127 ? -3.642 6.049 -10.740 1.00 91.69 127 LEU A C 1
ATOM 1029 O O . LEU A 1 127 ? -4.790 6.330 -10.401 1.00 91.69 127 LEU A O 1
ATOM 1033 N N . GLY A 1 128 ? -2.584 6.815 -10.465 1.00 88.12 128 GLY A N 1
ATOM 1034 C CA . GLY A 1 128 ? -2.701 8.103 -9.794 1.00 88.12 128 GLY A CA 1
ATOM 1035 C C . GLY A 1 128 ? -1.650 8.372 -8.723 1.00 88.12 128 GLY A C 1
ATOM 1036 O O . GLY A 1 128 ? -0.661 7.648 -8.608 1.00 88.12 128 GLY A O 1
ATOM 1037 N N . VAL A 1 129 ? -1.882 9.415 -7.928 1.00 87.19 129 VAL A N 1
ATOM 1038 C CA . VAL A 1 129 ? -1.066 9.752 -6.752 1.00 87.19 129 VAL A CA 1
ATOM 1039 C C . VAL A 1 129 ? -1.911 9.619 -5.492 1.00 87.19 129 VAL A C 1
ATOM 1041 O O . VAL A 1 129 ? -2.987 10.200 -5.399 1.00 87.19 129 VAL A O 1
ATOM 1044 N N . PHE A 1 130 ? -1.421 8.833 -4.542 1.00 87.88 130 PHE A N 1
ATOM 1045 C CA . PHE A 1 130 ? -1.960 8.672 -3.203 1.00 87.88 130 PHE A CA 1
ATOM 1046 C C . PHE A 1 130 ? -1.168 9.578 -2.257 1.00 87.88 130 PHE A C 1
ATOM 1048 O O . PHE A 1 130 ? -0.015 9.293 -1.913 1.00 87.88 130 PHE A O 1
ATOM 1055 N N . TRP A 1 131 ? -1.778 10.683 -1.846 1.00 84.62 131 TRP A N 1
ATOM 1056 C CA . TRP A 1 131 ? -1.185 11.589 -0.879 1.00 84.62 131 TRP A CA 1
ATOM 1057 C C . TRP A 1 131 ? -1.511 11.177 0.559 1.00 84.62 131 TRP A C 1
ATOM 1059 O O . TRP A 1 131 ? -2.639 10.838 0.927 1.00 84.62 131 TRP A O 1
ATOM 1069 N N . HIS A 1 132 ? -0.483 11.244 1.397 1.00 76.50 132 HIS A N 1
ATOM 1070 C CA . HIS A 1 132 ? -0.566 11.074 2.838 1.00 76.50 132 HIS A CA 1
ATOM 1071 C C . HIS A 1 132 ? 0.172 12.218 3.515 1.00 76.50 132 HIS A C 1
ATOM 1073 O O . HIS A 1 132 ? 1.152 12.736 2.995 1.00 76.50 132 HIS A O 1
ATOM 1079 N N . THR A 1 133 ? -0.213 12.550 4.742 1.00 75.31 133 THR A N 1
ATOM 1080 C CA . THR A 1 133 ? 0.691 13.304 5.612 1.00 75.31 133 THR A CA 1
ATOM 1081 C C . THR A 1 133 ? 1.830 12.401 6.097 1.00 75.31 133 THR A C 1
ATOM 1083 O O . THR A 1 133 ? 1.696 11.175 6.206 1.00 75.31 133 THR A O 1
ATOM 1086 N N . GLN A 1 134 ? 2.987 12.989 6.399 1.00 71.81 134 GLN A N 1
ATOM 1087 C CA . GLN A 1 134 ? 4.114 12.239 6.952 1.00 71.81 134 GLN A CA 1
ATOM 1088 C C . GLN A 1 134 ? 3.720 11.562 8.279 1.00 71.81 134 GLN A C 1
ATOM 1090 O O . GLN A 1 134 ? 3.056 12.158 9.124 1.00 71.81 134 GLN A O 1
ATOM 1095 N N . GLY A 1 135 ? 4.106 10.293 8.457 1.00 77.12 135 GLY A N 1
ATOM 1096 C CA . GLY A 1 135 ? 3.738 9.501 9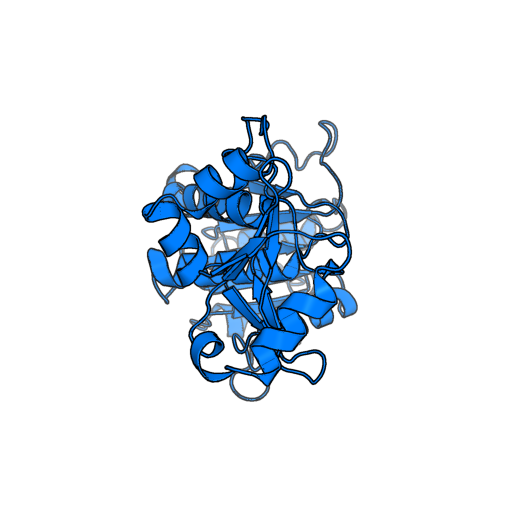.640 1.00 77.12 135 GLY A CA 1
ATOM 1097 C C . GLY A 1 135 ? 2.312 8.927 9.619 1.00 77.12 135 GLY A C 1
ATOM 1098 O O . GLY A 1 135 ? 1.887 8.285 10.580 1.00 77.12 135 GLY A O 1
ATOM 1099 N N . ALA A 1 136 ? 1.563 9.085 8.522 1.00 81.50 136 ALA A N 1
ATOM 1100 C CA . ALA A 1 136 ? 0.189 8.588 8.426 1.00 81.50 136 ALA A CA 1
ATOM 1101 C C . ALA A 1 136 ? 0.062 7.073 8.138 1.00 81.50 136 ALA A C 1
ATOM 1103 O O . ALA A 1 136 ? -1.040 6.581 7.914 1.00 81.50 136 ALA A O 1
ATOM 1104 N N . GLY A 1 137 ? 1.168 6.318 8.145 1.00 89.94 137 GLY A N 1
ATOM 1105 C CA . GLY A 1 137 ? 1.166 4.875 7.865 1.00 89.94 137 GLY A CA 1
ATOM 1106 C C . GLY A 1 137 ? 1.119 4.551 6.368 1.00 89.94 137 GLY A C 1
ATOM 1107 O O . GLY A 1 137 ? 0.306 3.740 5.918 1.00 89.94 137 GLY A O 1
ATOM 1108 N N . LYS A 1 138 ? 1.974 5.204 5.578 1.00 92.44 138 LYS A N 1
ATOM 1109 C CA . LYS A 1 138 ? 2.049 5.034 4.120 1.00 92.44 138 LYS A CA 1
ATOM 1110 C C . LYS A 1 138 ? 2.345 3.576 3.724 1.00 92.44 138 LYS A C 1
ATOM 1112 O O . LYS A 1 138 ? 1.583 2.995 2.956 1.00 92.44 138 LYS A O 1
ATOM 1117 N N . SER A 1 139 ? 3.340 2.940 4.351 1.00 94.75 139 SER A N 1
ATOM 1118 C CA . SER A 1 139 ? 3.696 1.531 4.108 1.00 94.75 139 SER A CA 1
ATOM 1119 C C . SER A 1 139 ? 2.531 0.567 4.373 1.00 94.75 139 SER A C 1
ATOM 1121 O O . SER A 1 139 ? 2.268 -0.317 3.563 1.00 94.75 139 SER A O 1
ATOM 1123 N N . TYR A 1 140 ? 1.744 0.781 5.438 1.00 96.56 140 TYR A N 1
ATOM 1124 C CA . TYR A 1 140 ? 0.528 -0.012 5.672 1.00 96.56 140 TYR A CA 1
ATOM 1125 C C . TYR A 1 140 ? -0.536 0.211 4.595 1.00 96.56 140 TYR A C 1
ATOM 1127 O O . TYR A 1 140 ? -1.246 -0.721 4.235 1.00 96.56 140 TYR A O 1
ATOM 1135 N N . SER A 1 141 ? -0.631 1.416 4.028 1.00 96.69 141 SER A N 1
ATOM 1136 C CA . SER A 1 141 ? -1.552 1.678 2.913 1.00 96.69 141 SER A CA 1
ATOM 1137 C C . SER A 1 141 ? -1.156 0.882 1.667 1.00 96.69 141 SER A C 1
ATOM 1139 O O . SER A 1 141 ? -2.029 0.323 1.009 1.00 96.69 141 SER A O 1
ATOM 1141 N N . MET A 1 142 ? 0.147 0.753 1.384 1.00 96.94 142 MET A N 1
ATOM 1142 C CA . MET A 1 142 ? 0.663 -0.110 0.309 1.00 96.94 142 MET A CA 1
ATOM 1143 C C . MET A 1 142 ? 0.347 -1.593 0.569 1.00 96.94 142 MET A C 1
ATOM 1145 O O . MET A 1 142 ? -0.053 -2.322 -0.344 1.00 96.94 142 MET A O 1
ATOM 1149 N N . VAL A 1 143 ? 0.467 -2.035 1.825 1.00 98.00 143 VAL A N 1
ATOM 1150 C CA . VAL A 1 143 ? 0.074 -3.385 2.253 1.00 98.00 143 VAL A CA 1
ATOM 1151 C C . VAL A 1 143 ? -1.422 -3.628 2.029 1.00 98.00 143 VAL A C 1
ATOM 1153 O O . VAL A 1 143 ? -1.790 -4.602 1.371 1.00 98.00 143 VAL A O 1
ATOM 1156 N N . PHE A 1 144 ? -2.294 -2.753 2.536 1.00 98.44 144 PHE A N 1
ATOM 1157 C CA . PHE A 1 144 ? -3.744 -2.889 2.368 1.00 98.44 144 PHE A CA 1
ATOM 1158 C C . PHE A 1 144 ? -4.134 -2.881 0.890 1.00 98.44 144 PHE A C 1
ATOM 1160 O O . PHE A 1 144 ? -4.914 -3.725 0.452 1.00 98.44 144 PHE A O 1
ATOM 1167 N N . PHE A 1 145 ? -3.538 -1.979 0.109 1.00 98.19 145 PHE A N 1
ATOM 1168 C CA . PHE A 1 145 ? -3.755 -1.888 -1.328 1.00 98.19 145 PHE A CA 1
ATOM 1169 C C . PHE A 1 145 ? -3.389 -3.183 -2.054 1.00 98.19 145 PHE A C 1
ATOM 1171 O O . PHE A 1 145 ? -4.247 -3.783 -2.704 1.00 98.19 145 PHE A O 1
ATOM 1178 N N . SER A 1 146 ? -2.154 -3.658 -1.900 1.00 98.00 146 SER A N 1
ATOM 1179 C CA . SER A 1 146 ? -1.693 -4.857 -2.607 1.00 98.00 146 SER A CA 1
ATOM 1180 C C . SER A 1 146 ? -2.465 -6.118 -2.207 1.00 98.00 146 SER A C 1
ATOM 1182 O O . SER A 1 146 ? -2.895 -6.883 -3.075 1.00 98.00 146 SER A O 1
ATOM 1184 N N . ARG A 1 147 ? -2.744 -6.311 -0.908 1.00 97.19 147 ARG A N 1
ATOM 1185 C CA . ARG A 1 147 ? -3.559 -7.441 -0.425 1.00 97.19 147 ARG A CA 1
ATOM 1186 C C . ARG A 1 147 ? -4.977 -7.402 -0.986 1.00 97.19 147 ARG A C 1
ATOM 1188 O O . ARG A 1 147 ? -5.518 -8.447 -1.355 1.00 97.19 147 ARG A O 1
ATOM 1195 N N . LYS A 1 148 ? -5.579 -6.215 -1.058 1.00 98.00 148 LYS A N 1
ATOM 1196 C CA . LYS A 1 148 ? -6.938 -6.050 -1.575 1.00 98.00 148 LYS A CA 1
ATOM 1197 C C . LYS A 1 148 ? -7.015 -6.317 -3.076 1.00 98.00 148 LYS A C 1
ATOM 1199 O O . LYS A 1 148 ? -7.919 -7.036 -3.501 1.00 98.00 148 LYS A O 1
ATOM 1204 N N . VAL A 1 149 ? -6.049 -5.832 -3.861 1.00 98.06 149 VAL A N 1
ATOM 1205 C CA . VAL A 1 149 ? -5.937 -6.174 -5.290 1.00 98.06 149 VAL A CA 1
ATOM 1206 C C . VAL A 1 149 ? -5.824 -7.687 -5.460 1.00 98.06 149 VAL A C 1
ATOM 1208 O O . VAL A 1 149 ? -6.602 -8.271 -6.213 1.00 98.06 149 VAL A O 1
ATOM 1211 N N . HIS A 1 150 ? -4.934 -8.347 -4.714 1.00 97.00 150 HIS A N 1
ATOM 1212 C CA . HIS A 1 150 ? -4.786 -9.799 -4.791 1.00 97.00 150 HIS A CA 1
ATOM 1213 C C . HIS A 1 150 ? -6.069 -10.560 -4.460 1.00 97.00 150 HIS A C 1
ATOM 1215 O O . HIS A 1 150 ? -6.410 -11.524 -5.146 1.00 97.00 150 HIS A O 1
ATOM 1221 N N . ARG A 1 151 ? -6.810 -10.110 -3.443 1.00 95.94 151 ARG A N 1
ATOM 1222 C CA . ARG A 1 151 ? -8.071 -10.739 -3.036 1.00 95.94 151 ARG A CA 1
ATOM 1223 C C . ARG A 1 151 ? -9.191 -10.543 -4.055 1.00 95.94 151 ARG A C 1
ATOM 1225 O O . ARG A 1 151 ? -9.982 -11.457 -4.266 1.00 95.94 151 ARG A O 1
ATOM 1232 N N . ARG A 1 152 ? -9.300 -9.347 -4.637 1.00 95.88 152 ARG A N 1
ATOM 1233 C CA . ARG A 1 152 ? -10.448 -8.944 -5.470 1.00 95.88 152 ARG A CA 1
ATOM 1234 C C . ARG A 1 152 ? -10.235 -9.208 -6.956 1.00 95.88 152 ARG A C 1
ATOM 1236 O O . ARG A 1 152 ? -11.188 -9.569 -7.638 1.00 95.88 152 ARG A O 1
ATOM 1243 N N . LEU A 1 153 ? -9.009 -9.024 -7.441 1.00 94.62 153 LEU A N 1
ATOM 1244 C CA . LEU A 1 153 ? -8.655 -9.089 -8.863 1.00 94.62 153 LEU A CA 1
ATOM 1245 C C . LEU A 1 153 ? -7.753 -10.287 -9.204 1.00 94.62 153 LEU A C 1
ATOM 1247 O O . LEU A 1 153 ? -7.652 -10.650 -10.374 1.00 94.62 153 LEU A O 1
ATOM 1251 N N . GLY A 1 154 ? -7.139 -10.926 -8.202 1.00 89.19 154 GLY A N 1
ATOM 1252 C CA . GLY A 1 154 ? -6.433 -12.202 -8.334 1.00 89.19 154 GLY A CA 1
ATOM 1253 C C . GLY A 1 154 ? -4.962 -12.176 -7.905 1.00 89.19 154 GLY A C 1
ATOM 1254 O O . GLY A 1 154 ? -4.282 -11.151 -7.923 1.00 89.19 154 GLY A O 1
ATOM 1255 N N . GLY A 1 155 ? -4.434 -13.352 -7.556 1.00 83.94 155 GLY A N 1
ATOM 1256 C CA . GLY A 1 155 ? -3.058 -13.533 -7.073 1.00 83.94 155 GLY A CA 1
ATOM 1257 C C . GLY A 1 155 ? -1.949 -13.311 -8.111 1.00 83.94 155 GLY A C 1
ATOM 1258 O O . GLY A 1 155 ? -0.782 -13.329 -7.750 1.00 83.94 155 GLY A O 1
ATOM 1259 N N . ASN A 1 156 ? -2.290 -13.098 -9.386 1.00 90.62 156 ASN A N 1
ATOM 1260 C CA . ASN A 1 156 ? -1.306 -12.992 -10.471 1.00 90.62 156 ASN A CA 1
ATOM 1261 C C . ASN A 1 156 ? -0.599 -11.632 -10.537 1.00 90.62 156 ASN A C 1
ATOM 1263 O O . ASN A 1 156 ? 0.428 -11.525 -11.204 1.00 90.62 156 ASN A O 1
ATOM 1267 N N . PHE A 1 157 ? -1.142 -10.604 -9.877 1.00 97.06 157 PHE A N 1
ATOM 1268 C CA . PHE A 1 157 ? -0.542 -9.275 -9.896 1.00 97.06 157 PHE A CA 1
ATOM 1269 C C . PHE A 1 157 ? 0.870 -9.287 -9.295 1.00 97.06 157 PHE A C 1
ATOM 1271 O O . PHE A 1 157 ? 1.129 -9.964 -8.309 1.00 97.06 157 PHE A O 1
ATOM 1278 N N . THR A 1 158 ? 1.788 -8.528 -9.879 1.00 98.19 158 THR A N 1
ATOM 1279 C CA . THR A 1 158 ? 3.120 -8.304 -9.306 1.00 98.19 158 THR A CA 1
ATOM 1280 C C . THR A 1 158 ? 3.204 -6.859 -8.838 1.00 98.19 158 THR A C 1
ATOM 1282 O O . THR A 1 158 ? 3.019 -5.942 -9.635 1.00 98.19 158 THR A O 1
ATOM 1285 N N . PHE A 1 159 ? 3.509 -6.641 -7.564 1.00 98.56 159 PHE A N 1
ATOM 1286 C CA . PHE A 1 159 ? 3.770 -5.313 -7.016 1.00 98.56 159 PHE A CA 1
ATOM 1287 C C . PHE A 1 159 ? 5.268 -5.035 -7.023 1.00 98.56 159 PHE A C 1
ATOM 1289 O O . PHE A 1 159 ? 6.024 -5.719 -6.336 1.00 98.56 159 PHE A O 1
ATOM 1296 N N . LEU A 1 160 ? 5.690 -4.027 -7.786 1.00 98.38 160 LEU A N 1
ATOM 1297 C CA . LEU A 1 160 ? 7.054 -3.510 -7.754 1.00 98.38 160 LEU A CA 1
ATOM 1298 C C . LEU A 1 160 ? 7.099 -2.303 -6.811 1.00 98.38 160 LEU A C 1
ATOM 1300 O O . LEU A 1 160 ? 6.662 -1.213 -7.180 1.00 98.38 160 LEU A O 1
ATOM 1304 N N . ILE A 1 161 ? 7.602 -2.505 -5.597 1.00 98.00 161 ILE A N 1
ATOM 1305 C CA . ILE A 1 161 ? 7.825 -1.452 -4.610 1.00 98.00 161 ILE A CA 1
ATOM 1306 C C . ILE A 1 161 ? 9.125 -0.747 -4.995 1.00 98.00 161 ILE A C 1
ATOM 1308 O O . ILE A 1 161 ? 10.207 -1.333 -4.935 1.00 98.00 161 ILE A O 1
ATOM 1312 N N . LEU A 1 162 ? 8.992 0.502 -5.426 1.00 95.62 162 LEU A N 1
ATOM 1313 C CA . LEU A 1 162 ? 10.066 1.323 -5.954 1.00 95.62 162 LEU A CA 1
ATOM 1314 C C . LEU A 1 162 ? 10.380 2.463 -4.987 1.00 95.62 162 LEU A C 1
ATOM 1316 O O . LEU A 1 162 ? 9.511 3.263 -4.637 1.00 95.62 162 LEU A O 1
ATOM 1320 N N . THR A 1 163 ? 11.644 2.561 -4.601 1.00 93.38 163 THR A N 1
ATOM 1321 C CA . THR A 1 163 ? 12.160 3.636 -3.745 1.00 93.38 163 THR A CA 1
ATOM 1322 C C . THR A 1 163 ? 13.405 4.265 -4.366 1.00 93.38 163 THR A C 1
ATOM 1324 O O . THR A 1 163 ? 13.927 3.782 -5.374 1.00 93.38 163 THR A O 1
ATOM 1327 N N . ASP A 1 164 ? 13.897 5.357 -3.787 1.00 90.19 164 ASP A N 1
ATOM 1328 C CA . ASP A 1 164 ? 15.123 6.023 -4.235 1.00 90.19 164 ASP A CA 1
ATOM 1329 C C . ASP A 1 164 ? 16.297 5.893 -3.252 1.00 90.19 164 ASP A C 1
ATOM 1331 O O . ASP A 1 164 ? 17.402 6.359 -3.552 1.00 90.19 164 ASP A O 1
ATOM 1335 N N . ARG A 1 165 ? 16.077 5.255 -2.095 1.00 90.44 165 ARG A N 1
ATOM 1336 C CA . ARG A 1 165 ? 17.055 5.110 -1.013 1.00 90.44 165 ARG A CA 1
ATOM 1337 C C . ARG A 1 165 ? 16.913 3.779 -0.279 1.00 90.44 165 ARG A C 1
ATOM 1339 O O . ARG A 1 165 ? 15.805 3.338 0.018 1.00 90.44 165 ARG A O 1
ATOM 1346 N N . ASP A 1 166 ? 18.049 3.209 0.114 1.00 91.94 166 ASP A N 1
ATOM 1347 C CA . ASP A 1 166 ? 18.118 1.904 0.787 1.00 91.94 166 ASP A CA 1
ATOM 1348 C C . ASP A 1 166 ? 17.459 1.885 2.174 1.00 91.94 166 ASP A C 1
ATOM 1350 O O . ASP A 1 166 ? 16.890 0.870 2.586 1.00 91.94 166 ASP A O 1
ATOM 1354 N N . ASP A 1 167 ? 17.530 2.989 2.924 1.00 93.25 167 ASP A N 1
ATOM 1355 C CA . ASP A 1 167 ? 16.932 3.068 4.258 1.00 93.25 167 ASP A CA 1
ATOM 1356 C C . ASP A 1 167 ? 15.401 3.064 4.194 1.00 93.25 167 ASP A C 1
ATOM 1358 O O . ASP A 1 167 ? 14.756 2.383 4.993 1.00 93.25 167 ASP A O 1
ATOM 1362 N N . LEU A 1 168 ? 14.833 3.752 3.203 1.00 90.75 168 LEU A N 1
ATOM 1363 C CA . LEU A 1 168 ? 13.400 3.759 2.928 1.00 90.75 168 LEU A CA 1
ATOM 1364 C C . LEU A 1 168 ? 12.923 2.400 2.391 1.00 90.75 168 LEU A C 1
ATOM 1366 O O . LEU A 1 168 ? 11.945 1.861 2.911 1.00 90.75 168 LEU A O 1
ATOM 1370 N N . ASP A 1 169 ? 13.649 1.805 1.435 1.00 95.00 169 ASP A N 1
ATOM 1371 C CA . ASP A 1 169 ? 13.392 0.438 0.948 1.00 95.00 169 ASP A CA 1
ATOM 1372 C C . ASP A 1 169 ? 13.325 -0.560 2.109 1.00 95.00 169 ASP A C 1
ATOM 1374 O O . ASP A 1 169 ? 12.362 -1.313 2.259 1.00 95.00 169 ASP A O 1
ATOM 1378 N N . THR A 1 170 ? 14.321 -0.501 2.997 1.00 95.50 170 THR A N 1
ATOM 1379 C CA . THR A 1 170 ? 14.418 -1.389 4.156 1.00 95.50 170 THR A CA 1
ATOM 1380 C C . THR A 1 170 ? 13.262 -1.179 5.135 1.00 95.50 170 THR A C 1
ATOM 1382 O O . THR A 1 170 ? 12.766 -2.153 5.702 1.00 95.50 170 THR A O 1
ATOM 1385 N N . GLN A 1 171 ? 12.805 0.060 5.344 1.00 94.25 171 GLN A N 1
ATOM 1386 C CA . GLN A 1 171 ? 11.646 0.342 6.199 1.00 94.25 171 GLN A CA 1
ATOM 1387 C C . GLN A 1 171 ? 10.353 -0.238 5.619 1.00 94.25 171 GLN A C 1
ATOM 1389 O O . GLN A 1 171 ? 9.618 -0.913 6.341 1.00 94.25 171 GLN A O 1
ATOM 1394 N N . ILE A 1 172 ? 10.084 -0.020 4.328 1.00 95.50 172 ILE A N 1
ATOM 1395 C CA . ILE A 1 172 ? 8.874 -0.548 3.682 1.00 95.50 172 ILE A CA 1
ATOM 1396 C C . ILE A 1 172 ? 8.928 -2.079 3.649 1.00 95.50 172 ILE A C 1
ATOM 1398 O O . ILE A 1 172 ? 7.951 -2.727 4.028 1.00 95.50 172 ILE A O 1
ATOM 1402 N N . TYR A 1 173 ? 10.075 -2.665 3.289 1.00 97.31 173 TYR A N 1
ATOM 1403 C CA . TYR A 1 173 ? 10.273 -4.115 3.322 1.00 97.31 173 TYR A CA 1
ATOM 1404 C C . TYR A 1 173 ? 9.985 -4.696 4.711 1.00 97.31 173 TYR A C 1
ATOM 1406 O O . TYR A 1 173 ? 9.236 -5.664 4.817 1.00 97.31 173 TYR A O 1
ATOM 1414 N N . LYS A 1 174 ? 10.501 -4.080 5.787 1.00 96.62 174 LYS A N 1
ATOM 1415 C CA . LYS A 1 174 ? 10.228 -4.523 7.165 1.00 96.62 174 LYS A CA 1
ATOM 1416 C C . LYS A 1 174 ? 8.741 -4.511 7.507 1.00 96.62 174 LYS A C 1
ATOM 1418 O O . LYS A 1 174 ? 8.293 -5.440 8.166 1.00 96.62 174 LYS A O 1
ATOM 1423 N N . THR A 1 175 ? 7.969 -3.525 7.040 1.00 96.81 175 THR A N 1
ATOM 1424 C CA . THR A 1 175 ? 6.507 -3.526 7.229 1.00 96.81 175 THR A CA 1
ATOM 1425 C C . THR A 1 175 ? 5.846 -4.704 6.512 1.00 96.81 175 THR A C 1
ATOM 1427 O O . THR A 1 175 ? 4.996 -5.375 7.091 1.00 96.81 175 THR A O 1
ATOM 1430 N N . PHE A 1 176 ? 6.226 -4.990 5.263 1.00 97.88 176 PHE A N 1
ATOM 1431 C CA . PHE A 1 176 ? 5.666 -6.127 4.522 1.00 97.88 176 PHE A CA 1
ATOM 1432 C C . PHE A 1 176 ? 6.064 -7.469 5.151 1.00 97.88 176 PHE A C 1
ATOM 1434 O O . PHE A 1 176 ? 5.216 -8.353 5.281 1.00 97.88 176 PHE A O 1
ATOM 1441 N N . ALA A 1 177 ? 7.324 -7.612 5.564 1.00 97.56 177 ALA A N 1
ATOM 1442 C CA . ALA A 1 177 ? 7.829 -8.811 6.223 1.00 97.56 177 ALA A CA 1
ATOM 1443 C C . ALA A 1 177 ? 7.163 -9.027 7.587 1.00 97.56 177 ALA A C 1
ATOM 1445 O O . ALA A 1 177 ? 6.666 -10.118 7.847 1.00 97.56 177 AL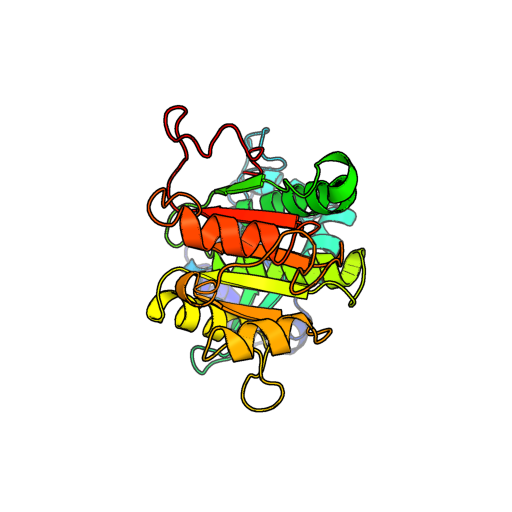A A O 1
ATOM 1446 N N . GLY A 1 178 ? 7.050 -7.971 8.399 1.00 96.94 178 GLY A N 1
ATOM 1447 C CA . GLY A 1 178 ? 6.356 -8.021 9.687 1.00 96.94 178 GLY A CA 1
ATOM 1448 C C . GLY A 1 178 ? 4.868 -8.337 9.556 1.00 96.94 178 GLY A C 1
ATOM 1449 O O . GLY A 1 178 ? 4.287 -9.003 10.404 1.00 96.94 178 GLY A O 1
ATOM 1450 N N . CYS A 1 179 ? 4.250 -7.940 8.439 1.00 97.00 179 CYS A N 1
ATOM 1451 C CA . CYS A 1 179 ? 2.885 -8.334 8.093 1.00 97.00 179 CYS A CA 1
ATOM 1452 C C . CYS A 1 179 ? 2.754 -9.778 7.562 1.00 97.00 179 CYS A C 1
ATOM 1454 O O . CYS A 1 179 ? 1.656 -10.180 7.159 1.00 97.00 179 CYS A O 1
ATOM 1456 N N . GLY A 1 180 ? 3.852 -10.538 7.492 1.00 95.88 180 GLY A N 1
ATOM 1457 C CA . GLY A 1 180 ? 3.897 -11.896 6.944 1.00 95.88 180 GLY A CA 1
ATOM 1458 C C . GLY A 1 180 ? 3.634 -11.975 5.436 1.00 95.88 180 GLY A C 1
ATOM 1459 O O . GLY A 1 180 ? 3.170 -13.004 4.948 1.00 95.88 180 GLY A O 1
ATOM 1460 N N . ILE A 1 181 ? 3.856 -10.883 4.698 1.00 95.62 181 ILE A N 1
ATOM 1461 C CA . ILE A 1 181 ? 3.535 -10.782 3.263 1.00 95.62 181 ILE A CA 1
ATOM 1462 C C . ILE A 1 181 ? 4.709 -11.231 2.396 1.00 95.62 181 ILE A C 1
ATOM 1464 O O . ILE A 1 181 ? 4.500 -11.797 1.324 1.00 95.62 181 ILE A O 1
ATOM 1468 N N . VAL A 1 182 ? 5.934 -10.975 2.856 1.00 97.12 182 VAL A N 1
ATOM 1469 C CA . VAL A 1 182 ? 7.172 -11.313 2.146 1.00 97.12 182 VAL A CA 1
ATOM 1470 C C . VAL A 1 182 ? 8.199 -11.899 3.102 1.00 97.12 182 VAL A C 1
ATOM 1472 O O . VAL A 1 182 ? 8.196 -11.599 4.293 1.00 97.12 182 VAL A O 1
ATOM 1475 N N . ASP A 1 183 ? 9.094 -12.715 2.558 1.00 96.19 183 ASP A N 1
ATOM 1476 C CA . ASP A 1 183 ? 10.225 -13.304 3.269 1.00 96.19 183 ASP A CA 1
ATOM 1477 C C . ASP A 1 183 ? 11.360 -13.490 2.257 1.00 96.19 183 ASP A C 1
ATOM 1479 O O . ASP A 1 183 ? 11.371 -14.459 1.500 1.00 96.19 183 ASP A O 1
ATOM 1483 N N . ASN A 1 184 ? 12.285 -12.530 2.203 1.00 95.00 184 ASN A N 1
ATOM 1484 C CA . ASN A 1 184 ? 13.361 -12.519 1.213 1.00 95.00 184 ASN A CA 1
ATOM 1485 C C . ASN A 1 184 ? 14.352 -13.682 1.385 1.00 95.00 184 ASN A C 1
ATOM 1487 O O . ASN A 1 184 ? 15.003 -14.057 0.414 1.00 95.00 184 ASN A O 1
ATOM 1491 N N . ASP A 1 185 ? 14.468 -14.254 2.586 1.00 94.31 185 ASP A N 1
ATOM 1492 C CA . ASP A 1 185 ? 15.382 -15.372 2.837 1.00 94.31 185 ASP A CA 1
ATOM 1493 C C . ASP A 1 185 ? 14.813 -16.685 2.279 1.00 94.31 185 ASP A C 1
ATOM 1495 O O . ASP A 1 185 ? 15.565 -17.548 1.820 1.00 94.31 185 ASP A O 1
ATOM 1499 N N . LYS A 1 186 ? 13.479 -16.837 2.283 1.00 95.12 186 LYS A N 1
ATOM 1500 C CA . LYS A 1 186 ? 12.790 -18.000 1.694 1.00 95.12 186 LYS A CA 1
ATOM 1501 C C . LYS A 1 186 ? 12.448 -17.821 0.217 1.00 95.12 186 LYS A C 1
ATOM 1503 O O . LYS A 1 186 ? 12.569 -18.772 -0.554 1.00 95.12 186 LYS A O 1
ATOM 1508 N N . ASP A 1 187 ? 11.989 -16.635 -0.164 1.00 95.31 187 ASP A N 1
ATOM 1509 C CA . ASP A 1 187 ? 11.579 -16.284 -1.520 1.00 95.31 187 ASP A CA 1
ATOM 1510 C C . ASP A 1 187 ? 12.167 -14.914 -1.898 1.00 95.31 187 ASP A C 1
ATOM 1512 O O . ASP A 1 187 ? 11.519 -13.885 -1.688 1.00 95.31 187 ASP A O 1
ATOM 1516 N N . PRO A 1 188 ? 13.398 -14.874 -2.450 1.00 96.38 188 PRO A N 1
ATOM 1517 C CA . PRO A 1 188 ? 14.074 -13.626 -2.774 1.00 96.38 188 PRO A CA 1
ATOM 1518 C C . PRO A 1 188 ? 13.204 -12.705 -3.626 1.00 96.38 188 PRO A C 1
ATOM 1520 O O . PRO A 1 188 ? 12.685 -13.102 -4.681 1.00 96.38 188 PRO A O 1
ATOM 1523 N N . CYS A 1 189 ? 13.044 -11.481 -3.134 1.00 96.81 189 CYS A N 1
ATOM 1524 C CA . CYS A 1 189 ? 12.174 -10.459 -3.698 1.00 96.81 189 CYS A CA 1
ATOM 1525 C C . CYS A 1 189 ? 12.817 -9.066 -3.705 1.00 96.81 189 CYS A C 1
ATOM 1527 O O . CYS A 1 189 ? 12.205 -8.135 -4.218 1.00 96.81 189 CYS A O 1
ATOM 1529 N N . ARG A 1 190 ? 14.017 -8.883 -3.141 1.00 97.69 190 ARG A N 1
ATOM 1530 C CA . ARG A 1 190 ? 14.755 -7.612 -3.161 1.00 97.69 190 ARG A CA 1
ATOM 1531 C C . ARG A 1 190 ? 15.844 -7.660 -4.228 1.00 97.69 190 ARG A C 1
ATOM 1533 O O . ARG A 1 190 ? 16.710 -8.523 -4.166 1.00 97.69 190 ARG A O 1
ATOM 1540 N N . ALA A 1 191 ? 15.807 -6.735 -5.184 1.00 96.81 191 ALA A N 1
ATOM 1541 C CA . ALA A 1 191 ? 16.766 -6.708 -6.283 1.00 96.81 191 ALA A CA 1
ATOM 1542 C C . ALA A 1 191 ? 18.136 -6.161 -5.843 1.00 96.81 191 ALA A C 1
ATOM 1544 O O . ALA A 1 191 ? 18.274 -4.984 -5.491 1.00 96.81 191 ALA A O 1
ATOM 1545 N N . GLU A 1 192 ? 19.181 -6.981 -5.945 1.00 95.69 192 GLU A N 1
ATOM 1546 C CA . GLU A 1 192 ? 20.542 -6.570 -5.565 1.00 95.69 192 GLU A CA 1
ATOM 1547 C C . GLU A 1 192 ? 21.237 -5.741 -6.661 1.00 95.69 192 GLU A C 1
ATOM 1549 O O . GLU A 1 192 ? 22.089 -4.888 -6.390 1.00 95.69 192 GLU A O 1
ATOM 1554 N N . SER A 1 193 ? 20.853 -5.939 -7.923 1.00 97.06 193 SER A N 1
ATOM 1555 C CA . SER A 1 193 ? 21.452 -5.298 -9.102 1.00 97.06 193 SER A CA 1
ATOM 1556 C C . SER A 1 193 ? 20.429 -5.110 -10.229 1.00 97.06 193 SER A C 1
ATOM 1558 O O . SER A 1 193 ? 19.318 -5.625 -10.154 1.00 97.06 193 SER A O 1
ATOM 1560 N N . GLY A 1 194 ? 20.801 -4.387 -11.292 1.00 96.69 194 GLY A N 1
ATOM 1561 C CA . GLY A 1 194 ? 19.955 -4.265 -12.487 1.00 96.69 194 GLY A CA 1
ATOM 1562 C C . GLY A 1 194 ? 19.743 -5.599 -13.220 1.00 96.69 194 GLY A C 1
ATOM 1563 O O . GLY A 1 194 ? 18.640 -5.868 -13.683 1.00 96.69 194 GLY A O 1
ATOM 1564 N N . ASP A 1 195 ? 20.764 -6.469 -13.255 1.00 96.44 195 ASP A N 1
ATOM 1565 C CA . ASP A 1 195 ? 20.640 -7.850 -13.761 1.00 96.44 195 ASP A CA 1
ATOM 1566 C C . ASP A 1 195 ? 19.621 -8.658 -12.962 1.00 96.44 195 ASP A C 1
ATOM 1568 O O . ASP A 1 195 ? 18.824 -9.419 -13.511 1.00 96.44 195 ASP A O 1
ATOM 1572 N N . ASP A 1 196 ? 19.698 -8.531 -11.641 1.00 97.25 196 ASP A N 1
ATOM 1573 C CA . ASP A 1 196 ? 18.839 -9.264 -10.725 1.00 97.25 196 ASP A CA 1
ATOM 1574 C C . ASP A 1 196 ? 17.391 -8.766 -10.803 1.00 97.25 196 ASP A C 1
ATOM 1576 O O . ASP A 1 196 ? 16.463 -9.566 -10.892 1.00 97.25 196 ASP A O 1
ATOM 1580 N N . LEU A 1 197 ? 17.197 -7.449 -10.920 1.00 97.81 197 LEU A N 1
ATOM 1581 C CA . LEU A 1 197 ? 15.889 -6.845 -11.163 1.00 97.81 197 LEU A CA 1
ATOM 1582 C C . LEU A 1 197 ? 15.225 -7.403 -12.430 1.00 97.81 197 LEU A C 1
ATOM 1584 O O . LEU A 1 197 ? 14.058 -7.791 -12.390 1.00 97.81 197 LEU A O 1
ATOM 1588 N N . GLU A 1 198 ? 15.954 -7.480 -13.546 1.00 97.00 198 GLU A N 1
ATOM 1589 C CA . GLU A 1 198 ? 15.425 -8.052 -14.788 1.00 97.00 198 GLU A CA 1
ATOM 1590 C C . GLU A 1 198 ? 15.018 -9.525 -14.600 1.00 97.00 198 GLU A C 1
ATOM 1592 O O . GLU A 1 198 ? 13.940 -9.940 -15.037 1.00 97.00 198 GLU A O 1
ATOM 1597 N N . LYS A 1 199 ? 15.846 -10.319 -13.906 1.00 96.88 199 LYS A N 1
ATOM 1598 C CA . LYS A 1 199 ? 15.536 -11.726 -13.600 1.00 96.88 199 LYS A CA 1
ATOM 1599 C C . LYS A 1 199 ? 14.294 -11.860 -12.725 1.00 96.88 199 LYS A C 1
ATOM 1601 O O . LYS A 1 199 ? 13.470 -12.731 -13.002 1.00 96.88 199 LYS A O 1
ATOM 1606 N N . LEU A 1 200 ? 14.153 -11.028 -11.693 1.00 97.44 200 LEU A N 1
ATOM 1607 C CA . LEU A 1 200 ? 12.992 -11.026 -10.801 1.00 97.44 200 LEU A CA 1
ATOM 1608 C C . LEU A 1 200 ? 11.717 -10.610 -11.542 1.00 97.44 200 LEU A C 1
ATOM 1610 O O . LEU A 1 200 ? 10.689 -11.257 -11.377 1.00 97.44 200 LEU A O 1
ATOM 1614 N N . LEU A 1 201 ? 11.778 -9.598 -12.413 1.00 96.62 201 LEU A N 1
ATOM 1615 C CA . LEU A 1 201 ? 10.621 -9.133 -13.196 1.00 96.62 201 LEU A CA 1
ATOM 1616 C C . LEU A 1 201 ? 10.155 -10.141 -14.256 1.00 96.62 201 LEU A C 1
ATOM 1618 O O . LEU A 1 201 ? 8.972 -10.172 -14.605 1.00 96.62 201 LEU A O 1
ATOM 1622 N N . LYS A 1 202 ? 11.064 -10.993 -14.743 1.00 95.06 202 LYS A N 1
ATOM 1623 C CA . LYS A 1 202 ? 10.725 -12.143 -15.597 1.00 95.06 202 LYS A CA 1
ATOM 1624 C C . LYS A 1 202 ? 10.075 -13.288 -14.814 1.00 95.06 202 LYS A C 1
ATOM 1626 O O . LYS A 1 202 ? 9.428 -14.150 -15.412 1.00 95.06 202 LYS A O 1
ATOM 1631 N N . GLN A 1 203 ? 10.201 -13.298 -13.487 1.00 92.44 203 GLN A N 1
ATOM 1632 C CA . GLN A 1 203 ? 9.509 -14.236 -12.609 1.00 92.44 203 GLN A CA 1
ATOM 1633 C C . GLN A 1 203 ? 8.128 -13.684 -12.225 1.00 92.44 203 GLN A C 1
ATOM 1635 O O . GLN A 1 203 ? 7.913 -12.481 -12.090 1.00 92.44 203 GLN A O 1
ATOM 1640 N N . ARG A 1 204 ? 7.149 -14.570 -12.021 1.00 90.69 204 ARG A N 1
ATOM 1641 C CA . ARG A 1 204 ? 5.807 -14.186 -11.546 1.00 90.69 204 ARG A CA 1
ATOM 1642 C C . ARG A 1 204 ? 5.774 -14.060 -10.020 1.00 90.69 204 ARG A C 1
ATOM 1644 O O . ARG A 1 204 ? 5.035 -14.778 -9.356 1.00 90.69 204 ARG A O 1
ATOM 1651 N N . LYS A 1 205 ? 6.612 -13.177 -9.474 1.00 95.00 205 LYS A N 1
ATOM 1652 C CA . LYS A 1 205 ? 6.650 -12.862 -8.037 1.00 95.00 205 LYS A CA 1
ATOM 1653 C C . LYS A 1 205 ? 5.449 -11.994 -7.663 1.00 95.00 205 LYS A C 1
ATOM 1655 O O . LYS A 1 205 ? 5.060 -11.130 -8.446 1.00 95.00 205 LYS A O 1
ATOM 1660 N N . ALA A 1 206 ? 4.878 -12.197 -6.479 1.00 96.69 206 ALA A N 1
ATOM 1661 C CA . ALA A 1 206 ? 3.805 -11.331 -5.979 1.00 96.69 206 ALA A CA 1
ATOM 1662 C C . ALA A 1 206 ? 4.337 -9.934 -5.615 1.00 96.69 206 ALA A C 1
ATOM 1664 O O . ALA A 1 206 ? 3.691 -8.925 -5.890 1.00 96.69 206 ALA A O 1
ATOM 1665 N N . TYR A 1 207 ? 5.552 -9.876 -5.067 1.00 98.25 207 TYR A N 1
ATOM 1666 C CA . TYR A 1 207 ? 6.196 -8.654 -4.597 1.00 98.25 207 TYR A CA 1
ATOM 1667 C C . TYR A 1 207 ? 7.651 -8.614 -5.052 1.00 98.25 207 TYR A C 1
ATOM 1669 O O . TYR A 1 207 ? 8.339 -9.633 -5.007 1.00 98.25 207 TYR A O 1
ATOM 1677 N N . ILE A 1 208 ? 8.113 -7.444 -5.482 1.00 98.44 208 ILE A N 1
ATOM 1678 C CA . ILE A 1 208 ? 9.513 -7.156 -5.795 1.00 98.44 208 ILE A CA 1
ATOM 1679 C C . ILE A 1 208 ? 9.841 -5.786 -5.202 1.00 98.44 208 ILE A C 1
ATOM 1681 O O . ILE A 1 208 ? 9.086 -4.839 -5.393 1.00 98.44 208 ILE A O 1
ATOM 1685 N N . PHE A 1 209 ? 10.962 -5.675 -4.504 1.00 98.44 209 PHE A N 1
ATOM 1686 C CA . PHE A 1 209 ? 11.480 -4.441 -3.921 1.00 98.44 209 PHE A CA 1
ATOM 1687 C C . PHE A 1 209 ? 12.729 -4.025 -4.679 1.00 98.44 209 PHE A C 1
ATOM 1689 O O . PHE A 1 209 ? 13.616 -4.848 -4.931 1.00 98.44 209 PHE A O 1
ATOM 1696 N N . THR A 1 210 ? 12.795 -2.760 -5.072 1.00 97.19 210 THR A N 1
ATOM 1697 C CA . THR A 1 210 ? 13.950 -2.236 -5.790 1.00 97.19 210 THR A CA 1
ATOM 1698 C C . THR A 1 210 ? 14.110 -0.740 -5.590 1.00 97.19 210 THR A C 1
ATOM 1700 O O . THR A 1 210 ? 13.167 0.011 -5.340 1.00 97.19 210 THR A O 1
ATOM 1703 N N . LEU A 1 211 ? 15.338 -0.302 -5.821 1.00 95.25 211 LEU A N 1
ATOM 1704 C CA . LEU A 1 211 ? 15.685 1.094 -5.981 1.00 95.25 211 LEU A CA 1
ATOM 1705 C C . LEU A 1 211 ? 15.569 1.506 -7.456 1.00 95.25 211 LEU A C 1
ATOM 1707 O O . LEU A 1 211 ? 15.875 0.706 -8.348 1.00 95.25 211 LEU A O 1
ATOM 1711 N N . ILE A 1 212 ? 15.205 2.762 -7.732 1.00 93.50 212 ILE A N 1
ATOM 1712 C CA . ILE A 1 212 ? 15.181 3.318 -9.101 1.00 93.50 212 ILE A CA 1
ATOM 1713 C C . ILE A 1 212 ? 16.555 3.237 -9.778 1.00 93.50 212 ILE A C 1
ATOM 1715 O O . ILE A 1 212 ? 16.659 3.010 -10.981 1.00 93.50 212 ILE A O 1
ATOM 1719 N N . GLN A 1 213 ? 17.629 3.303 -8.992 1.00 93.75 213 GLN A N 1
ATOM 1720 C CA . GLN A 1 213 ? 19.017 3.156 -9.430 1.00 93.75 213 GLN A CA 1
ATOM 1721 C C . GLN A 1 213 ? 19.322 1.776 -10.037 1.00 93.75 213 GLN A C 1
ATOM 1723 O O . GLN A 1 213 ? 20.362 1.616 -10.673 1.00 93.75 213 GLN A O 1
ATOM 1728 N N . LYS A 1 214 ? 18.447 0.774 -9.871 1.00 96.00 214 LYS A N 1
ATOM 1729 C CA . LYS A 1 214 ? 18.591 -0.541 -10.518 1.00 96.00 214 LYS A CA 1
ATOM 1730 C C . LYS A 1 214 ? 18.067 -0.556 -11.961 1.00 96.00 214 LYS A C 1
ATOM 1732 O O . LYS A 1 214 ? 18.425 -1.455 -12.714 1.00 96.00 214 LYS A O 1
ATOM 1737 N N . PHE A 1 215 ? 17.340 0.475 -12.401 1.00 95.00 215 PHE A N 1
ATOM 1738 C CA . PHE A 1 215 ? 17.022 0.725 -13.818 1.00 95.00 215 PHE A CA 1
ATOM 1739 C C . PHE A 1 215 ? 18.165 1.460 -14.548 1.00 95.00 215 PHE A C 1
ATOM 1741 O O . PHE A 1 215 ? 17.957 2.361 -15.360 1.00 95.00 215 PHE A O 1
ATOM 1748 N N . ASN A 1 216 ? 19.410 1.085 -14.247 1.00 94.19 216 ASN A N 1
ATOM 1749 C CA . ASN A 1 216 ? 20.633 1.723 -14.748 1.00 94.19 216 ASN A CA 1
ATOM 1750 C C . ASN A 1 216 ? 21.078 1.251 -16.141 1.00 94.19 216 ASN A C 1
ATOM 1752 O O . ASN A 1 216 ? 22.163 1.615 -16.592 1.00 94.19 216 ASN A O 1
ATOM 1756 N N . ARG A 1 217 ? 20.261 0.441 -16.816 1.00 92.56 217 ARG A N 1
ATOM 1757 C CA . ARG A 1 217 ? 20.512 -0.055 -18.169 1.00 92.56 217 ARG A CA 1
ATOM 1758 C C . ARG A 1 217 ? 19.521 0.548 -19.129 1.00 92.56 217 ARG A C 1
ATOM 1760 O O . ARG A 1 217 ? 18.339 0.618 -18.814 1.00 92.56 217 ARG A O 1
ATOM 1767 N N . GLU A 1 218 ? 20.015 0.930 -20.296 1.00 92.75 218 GLU A N 1
ATOM 1768 C CA . GLU A 1 218 ? 19.154 1.323 -21.398 1.00 92.75 218 GLU A CA 1
ATOM 1769 C C . GLU A 1 218 ? 18.285 0.135 -21.811 1.00 92.75 218 GLU A C 1
ATOM 1771 O O . GLU A 1 218 ? 18.792 -0.958 -22.080 1.00 92.75 218 GLU A O 1
ATOM 1776 N N . VAL A 1 219 ? 16.971 0.350 -21.819 1.00 92.81 219 VAL A N 1
ATOM 1777 C CA . VAL A 1 219 ? 16.001 -0.662 -22.233 1.00 92.81 219 VAL A CA 1
ATOM 1778 C C . VAL A 1 219 ? 15.364 -0.204 -23.528 1.00 92.81 219 VAL A C 1
ATOM 1780 O O . VAL A 1 219 ? 14.726 0.850 -23.583 1.00 92.81 219 VAL A O 1
ATOM 1783 N N . ALA A 1 220 ? 15.568 -0.993 -24.579 1.00 88.94 220 ALA A N 1
ATOM 1784 C CA . ALA A 1 220 ? 14.961 -0.740 -25.871 1.00 88.94 220 ALA A CA 1
ATOM 1785 C C . ALA A 1 220 ? 13.447 -1.035 -25.796 1.00 88.94 220 ALA A C 1
ATOM 1787 O O . ALA A 1 220 ? 13.064 -2.054 -25.212 1.00 88.94 220 ALA A O 1
ATOM 1788 N N . PRO A 1 221 ? 12.572 -0.187 -26.372 1.00 81.50 221 PRO A N 1
ATOM 1789 C CA . PRO A 1 221 ? 11.118 -0.379 -26.301 1.00 81.50 221 PRO A CA 1
ATOM 1790 C C . PRO A 1 221 ? 10.610 -1.718 -26.866 1.00 81.50 221 PRO A C 1
ATOM 1792 O O . PRO A 1 221 ? 9.524 -2.167 -26.503 1.00 81.50 221 PRO A O 1
ATOM 1795 N N . ASP A 1 222 ? 11.372 -2.351 -27.760 1.00 89.44 222 ASP A N 1
ATOM 1796 C CA . ASP A 1 222 ? 11.073 -3.642 -28.389 1.00 89.44 222 ASP A CA 1
ATOM 1797 C C . ASP A 1 222 ? 11.569 -4.855 -27.582 1.00 89.44 222 ASP A C 1
ATOM 1799 O O . ASP A 1 222 ? 11.165 -5.984 -27.866 1.00 89.44 222 ASP A O 1
ATOM 1803 N N . ASN A 1 223 ? 12.384 -4.636 -26.545 1.00 93.69 223 ASN A N 1
ATOM 1804 C CA . ASN A 1 223 ? 12.886 -5.679 -25.653 1.00 93.69 223 ASN A CA 1
ATOM 1805 C C . ASN A 1 223 ? 12.670 -5.315 -24.166 1.00 93.69 223 ASN A C 1
ATOM 1807 O O . ASN A 1 223 ? 13.641 -5.148 -23.420 1.00 93.69 223 ASN A O 1
ATOM 1811 N N . PRO A 1 224 ? 11.405 -5.173 -23.717 1.00 96.38 224 PRO A N 1
ATOM 1812 C CA . PRO A 1 224 ? 11.092 -4.863 -22.326 1.00 96.38 224 PRO A CA 1
ATOM 1813 C C . PRO A 1 224 ? 11.460 -6.027 -21.396 1.00 96.38 224 PRO A C 1
ATOM 1815 O O . PRO A 1 224 ? 11.454 -7.195 -21.792 1.00 96.38 224 PRO A O 1
ATOM 1818 N N . TYR A 1 225 ? 11.684 -5.734 -20.113 1.00 96.50 225 TYR A N 1
ATOM 1819 C CA . TYR A 1 225 ? 11.856 -6.778 -19.095 1.00 96.50 225 TYR A CA 1
ATOM 1820 C C . TYR A 1 225 ? 10.582 -7.614 -18.938 1.00 96.50 225 TYR A C 1
ATOM 1822 O O . TYR A 1 225 ? 10.653 -8.829 -18.744 1.00 96.50 225 TYR A O 1
ATOM 1830 N N . SER A 1 226 ? 9.415 -6.968 -19.043 1.00 95.94 226 SER A N 1
ATOM 1831 C CA . SER A 1 226 ? 8.111 -7.626 -19.043 1.00 95.94 226 SER A CA 1
ATOM 1832 C C . SER A 1 226 ? 7.072 -6.799 -19.797 1.00 95.94 226 SER A C 1
ATOM 1834 O O . SER A 1 226 ? 6.939 -5.598 -19.586 1.00 95.94 226 SER A O 1
ATOM 1836 N N . SER A 1 227 ? 6.273 -7.461 -20.633 1.00 94.88 227 SER A N 1
ATOM 1837 C CA . SER A 1 227 ? 5.134 -6.864 -21.345 1.00 94.88 227 SER A CA 1
ATOM 1838 C C . SER A 1 227 ? 3.787 -7.085 -20.641 1.00 94.88 227 SER A C 1
ATOM 1840 O O . SER A 1 227 ? 2.736 -6.801 -21.217 1.00 94.88 227 SER A O 1
ATOM 1842 N N . ARG A 1 228 ? 3.790 -7.614 -19.412 1.00 94.69 228 ARG A N 1
ATOM 1843 C CA . ARG A 1 228 ? 2.573 -7.950 -18.659 1.00 94.69 228 ARG A CA 1
ATOM 1844 C C . ARG A 1 228 ? 1.783 -6.701 -18.226 1.00 94.69 228 ARG A C 1
ATOM 1846 O O . ARG A 1 228 ? 2.382 -5.704 -17.837 1.00 94.69 228 ARG A O 1
ATOM 1853 N N . ASP A 1 229 ? 0.448 -6.789 -18.227 1.00 93.12 229 ASP A N 1
ATOM 1854 C CA . ASP A 1 229 ? -0.487 -5.727 -17.789 1.00 93.12 229 ASP A CA 1
ATOM 1855 C C . ASP A 1 229 ? -1.013 -5.909 -16.345 1.00 93.12 229 ASP A C 1
ATOM 1857 O O . ASP A 1 229 ? -1.968 -5.247 -15.916 1.00 93.12 229 ASP A O 1
ATOM 1861 N N . ASP A 1 230 ? -0.408 -6.836 -15.600 1.00 95.75 230 ASP A N 1
ATOM 1862 C CA . ASP A 1 230 ? -0.695 -7.168 -14.201 1.00 95.75 230 ASP A CA 1
ATOM 1863 C C . ASP A 1 230 ? 0.478 -6.813 -13.263 1.00 95.75 230 ASP A C 1
ATOM 1865 O O . ASP A 1 230 ? 0.524 -7.263 -12.122 1.00 95.75 230 ASP A O 1
ATOM 1869 N N . ILE A 1 231 ? 1.415 -5.973 -13.716 1.00 97.88 231 ILE A N 1
ATOM 1870 C CA . ILE A 1 231 ? 2.455 -5.376 -12.868 1.00 97.88 231 ILE A CA 1
ATOM 1871 C C . ILE A 1 231 ? 1.976 -4.001 -12.401 1.00 97.88 231 ILE A C 1
ATOM 1873 O O . ILE A 1 231 ? 1.541 -3.189 -13.216 1.00 97.88 231 ILE A O 1
ATOM 1877 N N . ILE A 1 232 ? 2.061 -3.729 -11.100 1.00 98.19 232 ILE A N 1
ATOM 1878 C CA . ILE A 1 232 ? 1.771 -2.421 -10.510 1.00 98.19 232 ILE A CA 1
ATOM 1879 C C . ILE A 1 232 ? 3.036 -1.902 -9.828 1.00 98.19 232 ILE A C 1
ATOM 1881 O O . ILE A 1 232 ? 3.508 -2.479 -8.850 1.00 98.19 232 ILE A O 1
ATOM 1885 N N . VAL A 1 233 ? 3.571 -0.800 -10.341 1.00 97.38 233 VAL A N 1
ATOM 1886 C CA . VAL A 1 233 ? 4.682 -0.056 -9.753 1.00 97.38 233 VAL A CA 1
ATOM 1887 C C . VAL A 1 233 ? 4.131 0.900 -8.700 1.00 97.38 233 VAL A C 1
ATOM 1889 O O . VAL A 1 233 ? 3.312 1.771 -9.003 1.00 97.38 233 VAL A O 1
ATOM 1892 N N . ILE A 1 234 ? 4.588 0.725 -7.464 1.00 96.25 234 ILE A N 1
ATOM 1893 C CA . ILE A 1 234 ? 4.288 1.588 -6.324 1.00 96.25 234 ILE A CA 1
ATOM 1894 C C . ILE A 1 234 ? 5.547 2.397 -6.029 1.00 96.25 234 ILE A C 1
ATOM 1896 O O . ILE A 1 234 ? 6.514 1.844 -5.514 1.00 96.25 234 ILE A O 1
ATOM 1900 N N . SER A 1 235 ? 5.544 3.690 -6.349 1.00 91.69 235 SER A N 1
ATOM 1901 C CA . SER A 1 235 ? 6.679 4.576 -6.062 1.00 91.69 235 SER A CA 1
ATOM 1902 C C . SER A 1 235 ? 6.472 5.304 -4.744 1.00 91.69 235 SER A C 1
ATOM 1904 O O . SER A 1 235 ? 5.459 5.985 -4.588 1.00 91.69 235 SER A O 1
ATOM 1906 N N . ASP A 1 236 ? 7.440 5.243 -3.836 1.00 87.12 236 ASP A N 1
ATOM 1907 C CA . ASP A 1 236 ? 7.517 6.200 -2.728 1.00 87.12 236 ASP A CA 1
ATOM 1908 C C . ASP A 1 236 ? 8.172 7.509 -3.209 1.00 87.12 236 ASP A C 1
ATOM 1910 O O . ASP A 1 236 ? 9.109 7.458 -4.003 1.00 87.12 236 ASP A O 1
ATOM 1914 N N . GLU A 1 237 ? 7.666 8.670 -2.777 1.00 73.56 237 GLU A N 1
ATOM 1915 C CA . GLU A 1 237 ? 8.189 10.006 -3.134 1.00 73.56 237 GLU A CA 1
ATOM 1916 C C . GLU A 1 237 ? 8.168 10.295 -4.649 1.00 73.56 237 GLU A C 1
ATOM 1918 O O . GLU A 1 237 ? 9.183 10.602 -5.278 1.00 73.56 237 GLU A O 1
ATOM 1923 N N . ALA A 1 238 ? 6.971 10.229 -5.241 1.00 58.97 238 ALA A N 1
ATOM 1924 C CA . ALA A 1 238 ? 6.700 10.327 -6.681 1.00 58.97 238 ALA A CA 1
ATOM 1925 C C . ALA A 1 238 ? 7.047 11.678 -7.367 1.00 58.97 238 ALA A C 1
ATOM 1927 O O . ALA A 1 238 ? 6.458 12.003 -8.398 1.00 58.97 238 ALA A O 1
ATOM 1928 N N . HIS A 1 239 ? 7.957 12.493 -6.820 1.00 56.06 239 HIS A N 1
ATOM 1929 C CA . HIS A 1 239 ? 8.199 13.888 -7.240 1.00 56.06 239 HIS A CA 1
ATOM 1930 C C . HIS A 1 239 ? 9.632 14.210 -7.645 1.00 56.06 239 HIS A C 1
ATOM 1932 O O . HIS A 1 239 ? 9.938 15.352 -7.979 1.00 56.06 239 HIS A O 1
ATOM 1938 N N . ARG A 1 240 ? 10.545 13.237 -7.654 1.00 54.88 240 ARG A N 1
ATOM 1939 C CA . ARG A 1 240 ? 11.938 13.539 -7.998 1.00 54.88 240 ARG A CA 1
ATOM 1940 C C . ARG A 1 240 ? 12.142 13.581 -9.513 1.00 54.88 240 ARG A C 1
ATOM 1942 O O . ARG A 1 240 ? 12.492 12.587 -10.142 1.00 54.88 240 ARG A O 1
ATOM 1949 N N . THR A 1 241 ? 12.039 14.788 -10.064 1.00 47.81 241 THR A N 1
ATOM 1950 C CA . THR A 1 241 ? 12.471 15.228 -11.411 1.00 47.81 241 THR A CA 1
ATOM 1951 C C . THR A 1 241 ? 13.952 14.954 -11.737 1.00 47.81 241 THR A C 1
ATOM 1953 O O . THR A 1 241 ? 14.423 15.278 -12.822 1.00 47.81 241 THR A O 1
ATOM 1956 N N . GLN A 1 242 ? 14.709 14.313 -10.843 1.00 49.25 242 GLN A N 1
ATOM 1957 C CA . GLN A 1 242 ? 16.146 14.065 -10.994 1.00 49.25 242 GLN A CA 1
ATOM 1958 C C . GLN A 1 242 ? 16.496 12.726 -11.666 1.00 49.25 242 GLN A C 1
ATOM 1960 O O . GLN A 1 242 ? 17.668 12.466 -11.928 1.00 49.25 242 GLN A O 1
ATOM 1965 N N . TYR A 1 243 ? 15.510 11.876 -11.978 1.00 61.84 243 TYR A N 1
ATOM 1966 C CA . TYR A 1 243 ? 15.757 10.512 -12.467 1.00 61.84 243 TYR A CA 1
ATOM 1967 C C . TYR A 1 243 ? 15.390 10.273 -13.936 1.00 61.84 243 TYR A C 1
ATOM 1969 O O . TYR A 1 243 ? 15.205 9.122 -14.315 1.00 61.84 243 TYR A O 1
ATOM 1977 N N . GLY A 1 244 ? 15.311 11.315 -14.774 1.00 78.81 244 GLY A N 1
ATOM 1978 C CA . GLY A 1 244 ? 14.774 11.238 -16.145 1.00 78.81 244 GLY A CA 1
ATOM 1979 C C . GLY A 1 244 ? 15.196 10.001 -16.957 1.00 78.81 244 GLY A C 1
ATOM 1980 O O . GLY A 1 244 ? 14.333 9.302 -17.482 1.00 78.81 244 GLY A O 1
ATOM 1981 N N . LEU A 1 245 ? 16.493 9.664 -16.991 1.00 87.81 245 LEU A N 1
ATOM 1982 C CA . LEU A 1 245 ? 16.985 8.478 -17.709 1.00 87.81 245 LEU A CA 1
ATOM 1983 C C . LEU A 1 245 ? 16.578 7.149 -17.045 1.00 87.81 245 LEU A C 1
ATOM 1985 O O . LEU A 1 245 ? 16.147 6.231 -17.733 1.00 87.81 245 LEU A O 1
ATOM 1989 N N . LEU A 1 246 ? 16.684 7.037 -15.717 1.00 91.38 246 LEU A N 1
ATOM 1990 C CA . LEU A 1 246 ? 16.296 5.816 -14.996 1.00 91.38 246 LEU A CA 1
ATOM 1991 C C . LEU A 1 246 ? 14.785 5.580 -15.078 1.00 91.38 246 LEU A C 1
ATOM 1993 O O . LEU A 1 246 ? 14.337 4.450 -15.252 1.00 91.38 246 LEU A O 1
ATOM 1997 N N . ALA A 1 247 ? 14.003 6.658 -14.993 1.00 89.06 247 ALA A N 1
ATOM 1998 C CA . ALA A 1 247 ? 12.567 6.616 -15.193 1.00 89.06 247 ALA A CA 1
ATOM 1999 C C . ALA A 1 247 ? 12.247 6.151 -16.616 1.00 89.06 247 ALA A C 1
ATOM 2001 O O . ALA A 1 247 ? 11.470 5.217 -16.772 1.00 89.06 247 ALA A O 1
ATOM 2002 N N . LEU A 1 248 ? 12.880 6.728 -17.646 1.00 89.94 248 LEU A N 1
ATOM 2003 C CA . LEU A 1 248 ? 12.706 6.288 -19.035 1.00 89.94 248 LEU A CA 1
ATOM 2004 C C . LEU A 1 248 ? 13.013 4.793 -19.206 1.00 89.94 248 LEU A C 1
ATOM 2006 O O . LEU A 1 248 ? 12.210 4.070 -19.792 1.00 89.94 248 LEU A O 1
ATOM 2010 N N . ASN A 1 249 ? 14.122 4.316 -18.637 1.00 94.19 249 ASN A N 1
ATOM 2011 C CA . ASN A 1 249 ? 14.477 2.897 -18.664 1.00 94.19 249 ASN A CA 1
ATOM 2012 C C . ASN A 1 249 ? 13.414 2.029 -17.981 1.00 94.19 249 ASN A C 1
ATOM 2014 O O . ASN A 1 249 ? 13.064 0.973 -18.498 1.00 94.19 249 ASN A O 1
ATOM 2018 N N . MET A 1 250 ? 12.859 2.477 -16.852 1.00 94.69 250 MET A N 1
ATOM 2019 C CA . MET A 1 250 ? 11.755 1.795 -16.175 1.00 94.69 250 MET A CA 1
ATOM 2020 C C . MET A 1 250 ? 10.483 1.750 -17.031 1.00 94.69 250 MET A C 1
ATOM 2022 O O . MET A 1 250 ? 9.852 0.697 -17.120 1.00 94.69 250 MET A O 1
ATOM 2026 N N . TRP A 1 251 ? 10.102 2.862 -17.666 1.00 92.31 251 TRP A N 1
ATOM 2027 C CA . TRP A 1 251 ? 8.935 2.917 -18.553 1.00 92.31 251 TRP A CA 1
ATOM 2028 C C . TRP A 1 251 ? 9.102 1.982 -19.754 1.00 92.31 251 TRP A C 1
ATOM 2030 O O . TRP A 1 251 ? 8.181 1.236 -20.080 1.00 92.31 251 TRP A O 1
ATOM 2040 N N . ASN A 1 252 ? 10.292 1.950 -20.360 1.00 95.06 252 ASN A N 1
ATOM 2041 C CA . ASN A 1 252 ? 10.602 1.028 -21.454 1.00 95.06 252 ASN A CA 1
ATOM 2042 C C . ASN A 1 252 ? 10.672 -0.433 -20.985 1.00 95.06 252 ASN A C 1
ATOM 2044 O O . ASN A 1 252 ? 10.297 -1.333 -21.730 1.00 95.06 252 ASN A O 1
ATOM 2048 N N . ALA A 1 253 ? 11.126 -0.688 -19.755 1.00 96.75 253 ALA A N 1
ATOM 2049 C CA . ALA A 1 253 ? 11.187 -2.028 -19.180 1.00 96.75 253 ALA A CA 1
ATOM 2050 C C . ALA A 1 253 ? 9.809 -2.628 -18.879 1.00 96.75 253 ALA A C 1
ATOM 2052 O O . ALA A 1 253 ? 9.664 -3.853 -18.927 1.00 96.75 253 ALA A O 1
ATOM 2053 N N . LEU A 1 254 ? 8.829 -1.785 -18.539 1.00 96.81 254 LEU A N 1
ATOM 2054 C CA . LEU A 1 254 ? 7.505 -2.175 -18.048 1.00 96.81 254 LEU A CA 1
ATOM 2055 C C . LEU A 1 254 ? 6.372 -1.402 -18.757 1.00 96.81 254 LEU A C 1
ATOM 2057 O O . LEU A 1 254 ? 5.527 -0.799 -18.094 1.00 96.81 254 LEU A O 1
ATOM 2061 N N . PRO A 1 255 ? 6.287 -1.442 -20.099 1.00 94.38 255 PRO A N 1
ATOM 2062 C CA . PRO A 1 255 ? 5.444 -0.531 -20.883 1.00 94.38 255 PRO A CA 1
ATOM 2063 C C . PRO A 1 255 ? 3.936 -0.656 -20.615 1.00 94.38 255 PRO A C 1
ATOM 2065 O O . PRO A 1 255 ? 3.183 0.269 -20.912 1.00 94.38 255 PRO A O 1
ATOM 2068 N N . ASN A 1 256 ? 3.484 -1.785 -20.058 1.00 95.25 256 ASN A N 1
ATOM 2069 C CA . ASN A 1 256 ? 2.072 -2.064 -19.779 1.00 95.25 256 ASN A CA 1
ATOM 2070 C C . ASN A 1 256 ? 1.730 -2.055 -18.278 1.00 95.25 256 ASN A C 1
ATOM 2072 O O . ASN A 1 256 ? 0.607 -2.409 -17.910 1.00 95.25 256 ASN A O 1
ATOM 2076 N N . ALA A 1 257 ? 2.671 -1.679 -17.406 1.00 96.38 257 ALA A N 1
ATOM 2077 C CA . ALA A 1 257 ? 2.434 -1.659 -15.968 1.00 96.38 257 ALA A CA 1
ATOM 2078 C C . ALA A 1 257 ? 1.474 -0.531 -15.543 1.00 96.38 257 ALA A C 1
ATOM 2080 O O . ALA A 1 257 ? 1.326 0.496 -16.208 1.00 96.38 257 ALA A O 1
ATOM 2081 N N . GLY A 1 258 ? 0.809 -0.729 -14.405 1.00 96.12 258 GLY A N 1
ATOM 2082 C CA . GLY A 1 258 ? 0.119 0.332 -13.679 1.00 96.12 258 GLY A CA 1
ATOM 2083 C C . GLY A 1 258 ? 1.086 1.088 -12.770 1.00 96.12 258 GLY A C 1
ATOM 2084 O O . GLY A 1 258 ? 1.934 0.469 -12.142 1.00 96.12 258 GLY A O 1
ATOM 2085 N N . TYR A 1 259 ? 0.947 2.404 -12.656 1.00 94.38 259 TYR A N 1
ATOM 2086 C CA . TYR A 1 259 ? 1.826 3.269 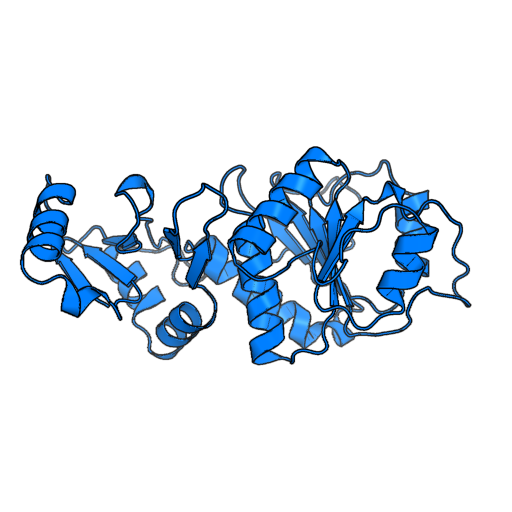-11.874 1.00 94.38 259 TYR A CA 1
ATOM 2087 C C . TYR A 1 259 ? 1.015 4.078 -10.874 1.00 94.38 259 TYR A C 1
ATOM 2089 O O . TYR A 1 259 ? 0.110 4.831 -11.254 1.00 94.38 259 TYR A O 1
ATOM 2097 N N . ILE A 1 260 ? 1.354 3.911 -9.597 1.00 93.44 260 ILE A N 1
ATOM 2098 C CA . ILE A 1 260 ? 0.794 4.667 -8.482 1.00 93.44 260 ILE A CA 1
ATOM 2099 C C . ILE A 1 260 ? 1.925 5.264 -7.643 1.00 93.44 260 ILE A C 1
ATOM 2101 O O . ILE A 1 260 ? 2.864 4.571 -7.250 1.00 93.44 260 ILE A O 1
ATOM 2105 N N . GLY A 1 261 ? 1.845 6.565 -7.381 1.00 91.38 261 GLY A N 1
ATOM 2106 C CA . GLY A 1 261 ? 2.785 7.264 -6.506 1.00 91.38 261 GLY A CA 1
ATOM 2107 C C . GLY A 1 261 ? 2.224 7.404 -5.097 1.00 91.38 261 GLY A C 1
ATOM 2108 O O . GLY A 1 261 ? 1.061 7.756 -4.959 1.00 91.38 261 GLY A O 1
ATOM 2109 N N . PHE A 1 262 ? 3.024 7.175 -4.061 1.00 90.00 262 PHE A N 1
ATOM 2110 C CA . PHE A 1 262 ? 2.681 7.487 -2.676 1.00 90.00 262 PHE A CA 1
ATOM 2111 C C . PHE A 1 262 ? 3.595 8.595 -2.150 1.00 90.00 262 PHE A C 1
ATOM 2113 O O . PHE A 1 262 ? 4.818 8.444 -2.089 1.00 90.00 262 PHE A O 1
ATOM 2120 N N . THR A 1 263 ? 3.012 9.709 -1.721 1.00 83.81 263 THR A N 1
ATOM 2121 C CA . THR A 1 263 ? 3.773 10.921 -1.380 1.00 83.81 263 THR A CA 1
ATOM 2122 C C . THR A 1 263 ? 3.366 11.517 -0.039 1.00 83.81 263 THR A C 1
ATOM 2124 O O . THR A 1 263 ? 2.197 11.465 0.341 1.00 83.81 263 THR A O 1
ATOM 2127 N N . GLY A 1 264 ? 4.356 12.041 0.692 1.00 75.06 264 GLY A N 1
ATOM 2128 C CA . GLY A 1 264 ? 4.162 12.795 1.933 1.00 75.06 264 GLY A CA 1
ATOM 2129 C C . GLY A 1 264 ? 3.840 14.279 1.710 1.00 75.06 264 GLY A C 1
ATOM 2130 O O . GLY A 1 264 ? 3.300 14.946 2.597 1.00 75.06 264 GLY A O 1
ATOM 2131 N N . THR A 1 265 ? 4.185 14.809 0.535 1.00 65.75 265 THR A N 1
ATOM 2132 C CA . THR A 1 265 ? 4.044 16.224 0.186 1.00 65.75 265 THR A CA 1
ATOM 2133 C C . THR A 1 265 ? 2.968 16.404 -0.886 1.00 65.75 265 THR A C 1
ATOM 2135 O O . THR A 1 265 ? 2.927 15.643 -1.852 1.00 65.75 265 THR A O 1
ATOM 2138 N N . PRO A 1 266 ? 2.061 17.384 -0.726 1.00 55.06 266 PRO A N 1
ATOM 2139 C CA . PRO A 1 266 ? 1.050 17.655 -1.736 1.00 55.06 266 PRO A CA 1
ATOM 2140 C C . PRO A 1 266 ? 1.713 18.185 -3.012 1.00 55.06 266 PRO A C 1
ATOM 2142 O O . PRO A 1 266 ? 2.521 19.113 -2.964 1.00 55.06 266 PRO A O 1
ATOM 2145 N N . LEU A 1 267 ? 1.335 17.605 -4.149 1.00 52.91 267 LEU A N 1
ATOM 2146 C CA . LEU A 1 267 ? 1.677 18.115 -5.471 1.00 52.91 267 LEU A CA 1
ATOM 2147 C C . LEU A 1 267 ? 0.874 19.380 -5.762 1.00 52.91 267 LEU A C 1
ATOM 2149 O O . LEU A 1 267 ? -0.343 19.312 -5.943 1.00 52.91 267 LEU A O 1
ATOM 2153 N N . PHE A 1 268 ? 1.540 20.526 -5.848 1.00 47.66 268 PHE A N 1
ATOM 2154 C CA . PHE A 1 268 ? 0.936 21.725 -6.425 1.00 47.66 268 PHE A CA 1
ATOM 2155 C C . PHE A 1 268 ? 1.280 21.828 -7.919 1.00 47.66 268 PHE A C 1
ATOM 2157 O O . PHE A 1 268 ? 2.261 21.258 -8.383 1.00 47.66 268 PHE A O 1
ATOM 2164 N N . LYS A 1 269 ? 0.422 22.544 -8.658 1.00 38.94 269 LYS A N 1
ATOM 2165 C CA . LYS A 1 269 ? 0.290 22.630 -10.129 1.00 38.94 269 LYS A CA 1
ATOM 2166 C C . LYS A 1 269 ? 1.543 22.984 -10.959 1.00 38.94 269 LYS A C 1
ATOM 2168 O O . LYS A 1 269 ? 1.411 23.075 -12.172 1.00 38.94 269 LYS A O 1
ATOM 2173 N N . ASP A 1 270 ? 2.711 23.167 -10.351 1.00 37.78 270 ASP A N 1
ATOM 2174 C CA . ASP A 1 270 ? 3.939 23.587 -11.044 1.00 37.78 270 ASP A CA 1
ATOM 2175 C C . ASP A 1 270 ? 5.002 22.477 -11.157 1.00 37.78 270 ASP A C 1
ATOM 2177 O O . ASP A 1 270 ? 6.057 22.697 -11.748 1.00 37.78 270 ASP A O 1
ATOM 2181 N N . ASP A 1 271 ? 4.732 21.270 -10.647 1.00 40.28 271 ASP A N 1
ATOM 2182 C CA . ASP A 1 271 ? 5.590 20.105 -10.881 1.00 40.28 271 ASP A CA 1
ATOM 2183 C C . ASP A 1 271 ? 5.099 19.344 -12.121 1.00 40.28 271 ASP A C 1
ATOM 2185 O O . ASP A 1 271 ? 3.999 18.790 -12.105 1.00 40.28 271 ASP A O 1
ATOM 2189 N N . GLU A 1 272 ? 5.921 19.254 -13.176 1.00 42.31 272 GLU A N 1
ATOM 2190 C CA . GLU A 1 272 ? 5.637 18.624 -14.491 1.00 42.31 272 GLU A CA 1
ATOM 2191 C C . GLU A 1 272 ? 5.107 17.165 -14.437 1.00 42.31 272 GLU A C 1
ATOM 2193 O O . GLU A 1 272 ? 4.701 16.594 -15.447 1.00 42.31 272 GLU A O 1
ATOM 2198 N N . ILE A 1 273 ? 5.070 16.543 -13.255 1.00 42.47 273 ILE A N 1
ATOM 2199 C CA . ILE A 1 273 ? 4.501 15.210 -13.007 1.00 42.47 273 ILE A CA 1
ATOM 2200 C C . ILE A 1 273 ? 2.968 15.274 -12.817 1.00 42.47 273 ILE A C 1
ATOM 2202 O O . ILE A 1 273 ? 2.274 14.280 -13.058 1.00 42.47 273 ILE A O 1
ATOM 2206 N N . THR A 1 274 ? 2.416 16.439 -12.447 1.00 35.44 274 THR A N 1
ATOM 2207 C CA . THR A 1 274 ? 0.967 16.650 -12.234 1.00 35.44 274 THR A CA 1
ATOM 2208 C C . THR A 1 274 ? 0.122 16.484 -13.499 1.00 35.44 274 THR A C 1
ATOM 2210 O O . THR A 1 274 ? -1.040 16.097 -13.393 1.00 35.44 274 THR A O 1
ATOM 2213 N N . ASP A 1 275 ? 0.702 16.634 -14.691 1.00 40.84 275 ASP A N 1
ATOM 2214 C CA . ASP A 1 275 ? -0.011 16.394 -15.953 1.00 40.84 275 ASP A CA 1
ATOM 2215 C C . ASP A 1 275 ? -0.160 14.897 -16.299 1.00 40.84 275 ASP A C 1
ATOM 2217 O O . ASP A 1 275 ? -0.889 14.522 -17.226 1.00 40.84 275 ASP A O 1
ATOM 2221 N N . ALA A 1 276 ? 0.506 13.996 -15.563 1.00 46.62 276 ALA A N 1
ATOM 2222 C CA . ALA A 1 276 ? 0.590 12.590 -15.943 1.00 46.62 276 ALA A CA 1
ATOM 2223 C C . ALA A 1 276 ? -0.333 11.638 -15.166 1.00 46.62 276 ALA A C 1
ATOM 2225 O O . ALA A 1 276 ? -0.690 10.610 -15.747 1.00 46.62 276 ALA A O 1
ATOM 2226 N N . LEU A 1 277 ? -0.733 11.931 -13.921 1.00 48.88 277 LEU A N 1
ATOM 2227 C CA . LEU A 1 277 ? -1.448 10.987 -13.043 1.00 48.88 277 LEU A CA 1
ATOM 2228 C C . LEU A 1 277 ? -2.595 11.666 -12.258 1.00 48.88 277 LEU A C 1
ATOM 2230 O O . LEU A 1 277 ? -2.359 12.689 -11.622 1.00 48.88 277 LEU A O 1
ATOM 2234 N N . PRO A 1 278 ? -3.823 11.105 -12.240 1.00 57.66 278 PRO A N 1
ATOM 2235 C CA . PRO A 1 278 ? -4.931 11.670 -11.465 1.00 57.66 278 PRO A CA 1
ATOM 2236 C C . PRO A 1 278 ? -4.682 11.554 -9.951 1.00 57.66 278 PRO A C 1
ATOM 2238 O O . PRO A 1 278 ? -4.164 10.544 -9.481 1.00 57.66 278 PRO A O 1
ATOM 2241 N N . LEU A 1 279 ? -5.080 12.556 -9.164 1.00 58.22 279 LEU A N 1
ATOM 2242 C CA . LEU A 1 279 ? -5.024 12.472 -7.700 1.00 58.22 279 LEU A CA 1
ATOM 2243 C C . LEU A 1 279 ? -6.050 11.437 -7.203 1.00 58.22 279 LEU A C 1
ATOM 2245 O O . LEU A 1 279 ? -7.226 11.504 -7.561 1.00 58.22 279 LEU A O 1
ATOM 2249 N N . ILE A 1 280 ? -5.602 10.463 -6.411 1.00 57.56 280 ILE A N 1
ATOM 2250 C CA . ILE A 1 280 ? -6.455 9.443 -5.774 1.00 57.56 280 ILE A CA 1
ATOM 2251 C C . ILE A 1 280 ? -6.944 9.970 -4.425 1.00 57.56 280 ILE A C 1
ATOM 2253 O O . ILE A 1 280 ? -8.093 9.747 -4.035 1.00 57.56 280 ILE A O 1
ATOM 2257 N N . LEU A 1 281 ? -6.061 10.667 -3.720 1.00 49.88 281 LEU A N 1
ATOM 2258 C CA . LEU A 1 281 ? -6.288 11.267 -2.418 1.00 49.88 281 LEU A CA 1
ATOM 2259 C C . LEU A 1 281 ? -5.213 12.300 -2.148 1.00 49.88 281 LEU A C 1
ATOM 2261 O O . LEU A 1 281 ? -4.100 12.048 -2.661 1.00 49.88 281 LEU A O 1
#

Foldseek 3Di:
DEEAEDDPCVVVVLVVCCVPPVVVQPPPQWYWYDHPAAIWIDHSQDDPVLTAFQQALAPVGGDDGRVVNCCSNQVPPVNVCLQSQQFWFWFCLVVDTDIHGAHNLLSNLLVLLLVLLVCCVVLQQQSFEREDAPPNCLLSSVRSNLSVCCVPVHQQAEEEEEEADPVVLVVSVSRCVRRVNDDCVVPNAEQPALVSVLVNLLDSDNYHYYYLVRLVDAADLVHASDADLRYEYEYEAQQPPPSVRSVVSVCSNHVNHHYYYYYNDDDDPPRPCPVRHHHSD

Radius of gyration: 20.26 Å; chains: 1; bounding box: 44×42×62 Å

Secondary structure (DSSP, 8-state):
-EEEE--TTHHHHHHHHHHH-GGGGTT---EEEE-SS-EEEE-TTS-GGG-EE---SBTTB--SSHHHHHHHHHHSHHHHHHHHHHSEEEE-TTSS-EEEE--HHHHHHHHHHHHHHHTTTTTTTEEEEEE--TTS-HHHHHHHHHHHHHHHH-TT-EEEEEESSHHHHHHHHHHHHHTTS--TTTS--B-SSHHHHHHHHHTT-SEEEEEGGG--S---TTS-S---SSEEEEEESTT-TT-HHHHHHHHHHSTT-EEEEEESS---TTSTTTTTS-B--